Protein AF-A0A2U1T968-F1 (afdb_monomer_lite)

Sequence (260 aa):
MIRRYEDKLALPHRSMLTVAIPLGGFMATLAAGAWVPIVILGVVTAVAFGMVIKDLSDFPEPHTSEYRDGDIPFTQLLLPLAALGASFFGTAELVEVPALPTAFTFAGSWALQSAAMWWLLARSYRRYRVIGFRRRRRILEAEDTPEVTDEQLEVLNEYAEVIAALYAVGAIDGVILKGEHLHLLMGFEPGQLKEPIRALKKAGLVADGGIGARESLTITPAGVLAVELADQRLHRGIDGRGADGPLDGAADEGAVDKHD

Organism: NCBI:txid2080740

Secondary structure (DSSP, 8-state):
-HHHHHHHTS--HHHHHHHHHHHHHHHHHHHTT-HHHHHHHHHHHHHHHHHHHHHHHTS---EESSPPTTSS-HHHHTHHHHHHHHHHHH-TTSS--TT--HHHHHHHHHHHHHHHHHHHHHHHHHHHHHHHHHHHHHHHH-SSPPPPPHHHHHHHHHTHHHHHHHHHHT-BTTEEEEHHHHHHHHT--TTTTHHHHHHHHHTTSEEE-STT-TTEEEE-HHHHHHHHHHHHHHHHHHHGGGT-----------------

pLDDT: mean 74.03, std 14.8, range [38.41, 94.69]

Structure (mmCIF, N/CA/C/O backbone):
data_AF-A0A2U1T968-F1
#
_entry.id   AF-A0A2U1T968-F1
#
loop_
_atom_site.group_PDB
_atom_site.id
_atom_site.type_symbol
_atom_site.label_atom_id
_atom_site.label_alt_id
_atom_site.label_comp_id
_atom_site.label_asym_id
_atom_site.label_entity_id
_atom_site.label_seq_id
_atom_site.pdbx_PDB_ins_code
_atom_site.Cartn_x
_atom_site.Cartn_y
_atom_site.Cartn_z
_atom_site.occupancy
_atom_site.B_iso_or_equiv
_atom_site.auth_seq_id
_atom_site.auth_comp_id
_atom_site.auth_asym_id
_atom_site.auth_atom_id
_atom_site.pdbx_PDB_model_num
ATOM 1 N N . MET A 1 1 ? -7.781 -13.037 5.436 1.00 82.25 1 MET A N 1
ATOM 2 C CA . MET A 1 1 ? -8.356 -11.940 4.619 1.00 82.25 1 MET A CA 1
ATOM 3 C C . MET A 1 1 ? -7.330 -10.850 4.298 1.00 82.25 1 MET A C 1
ATOM 5 O O . MET A 1 1 ? -7.122 -10.582 3.124 1.00 82.25 1 MET A O 1
ATOM 9 N N . ILE A 1 2 ? -6.630 -10.292 5.296 1.00 84.38 2 ILE A N 1
ATOM 10 C CA . ILE A 1 2 ? -5.616 -9.226 5.129 1.00 84.38 2 ILE A CA 1
ATOM 11 C C . ILE A 1 2 ? -4.554 -9.562 4.062 1.00 84.38 2 ILE A C 1
ATOM 13 O O . ILE A 1 2 ? -4.351 -8.765 3.151 1.00 84.38 2 ILE A O 1
ATOM 17 N N . ARG A 1 3 ? -3.972 -10.776 4.088 1.00 85.12 3 ARG A N 1
ATOM 18 C CA . ARG A 1 3 ? -2.961 -11.219 3.100 1.00 85.12 3 ARG A CA 1
ATOM 19 C C . ARG A 1 3 ? -3.394 -11.046 1.638 1.00 85.12 3 ARG A C 1
ATOM 21 O O . ARG A 1 3 ? -2.597 -10.613 0.820 1.00 85.12 3 ARG A O 1
ATOM 28 N N . ARG A 1 4 ? -4.675 -11.284 1.318 1.00 86.56 4 ARG A N 1
ATOM 29 C CA . ARG A 1 4 ? -5.219 -11.105 -0.043 1.00 86.56 4 ARG A CA 1
ATOM 30 C C . ARG A 1 4 ? -5.044 -9.667 -0.537 1.00 86.56 4 ARG A C 1
ATOM 32 O O . ARG A 1 4 ? -4.739 -9.449 -1.705 1.00 86.56 4 ARG A O 1
ATOM 39 N N . TYR A 1 5 ? -5.265 -8.689 0.339 1.00 84.31 5 TYR A N 1
ATOM 40 C CA . TYR A 1 5 ? -5.080 -7.278 0.011 1.00 84.31 5 TYR A CA 1
ATOM 41 C C . TYR A 1 5 ? -3.602 -6.888 0.019 1.00 84.31 5 TYR A C 1
ATOM 43 O O . TYR A 1 5 ? -3.181 -6.107 -0.825 1.00 84.31 5 TYR A O 1
ATOM 51 N N . GLU A 1 6 ? -2.790 -7.466 0.904 1.00 82.50 6 GLU A N 1
ATOM 52 C CA . GLU A 1 6 ? -1.341 -7.246 0.887 1.00 82.50 6 GLU A CA 1
ATOM 53 C C . GLU A 1 6 ? -0.682 -7.727 -0.409 1.00 82.50 6 GLU A C 1
ATOM 55 O O . GLU A 1 6 ? 0.203 -7.035 -0.915 1.00 82.50 6 GLU A O 1
ATOM 60 N N . ASP A 1 7 ? -1.146 -8.851 -0.959 1.00 82.50 7 ASP A N 1
ATOM 61 C CA . ASP A 1 7 ? -0.693 -9.391 -2.242 1.00 82.50 7 ASP A CA 1
ATOM 62 C C . ASP A 1 7 ? -1.128 -8.499 -3.411 1.00 82.50 7 ASP A C 1
ATOM 64 O O . ASP A 1 7 ? -0.326 -8.224 -4.301 1.00 82.50 7 ASP A O 1
ATOM 68 N N . LYS A 1 8 ? -2.359 -7.961 -3.385 1.00 78.31 8 LYS A N 1
ATOM 69 C CA . LYS A 1 8 ? -2.814 -6.949 -4.362 1.00 78.31 8 LYS A CA 1
ATOM 70 C C . LYS A 1 8 ? -1.971 -5.669 -4.314 1.00 78.31 8 LYS A C 1
ATOM 72 O O . LYS A 1 8 ? -1.758 -5.034 -5.338 1.00 78.31 8 LYS A O 1
ATOM 77 N N . LEU A 1 9 ? -1.497 -5.291 -3.127 1.00 76.06 9 LEU A N 1
ATOM 78 C CA . LEU A 1 9 ? -0.667 -4.104 -2.898 1.00 76.06 9 LEU A CA 1
ATOM 79 C C . LEU A 1 9 ? 0.831 -4.366 -3.112 1.00 76.06 9 LEU A C 1
ATOM 81 O O . LEU A 1 9 ? 1.650 -3.446 -3.002 1.00 76.06 9 LEU A O 1
ATOM 85 N N . ALA A 1 10 ? 1.230 -5.610 -3.373 1.00 72.50 10 ALA A N 1
ATOM 86 C CA . ALA A 1 10 ? 2.598 -5.915 -3.733 1.00 72.50 10 ALA A CA 1
ATOM 87 C C . ALA A 1 10 ? 2.835 -5.416 -5.161 1.00 72.50 10 ALA A C 1
ATOM 89 O O . ALA A 1 10 ? 2.378 -6.019 -6.127 1.00 72.50 10 ALA A O 1
ATOM 90 N N . LEU A 1 11 ? 3.561 -4.301 -5.291 1.00 65.31 11 LEU A N 1
ATOM 91 C CA . LEU A 1 11 ? 3.990 -3.810 -6.600 1.00 65.31 11 LEU A CA 1
ATOM 92 C C . LEU A 1 11 ? 4.634 -4.956 -7.392 1.00 65.31 11 LEU A C 1
ATOM 94 O O . LEU A 1 11 ? 5.590 -5.565 -6.890 1.00 65.31 11 LEU A O 1
ATOM 98 N N . PRO A 1 12 ? 4.139 -5.264 -8.601 1.00 63.97 12 PRO A N 1
ATOM 99 C CA . PRO A 1 12 ? 4.658 -6.382 -9.358 1.00 63.97 12 PRO A CA 1
ATOM 100 C C . PRO A 1 12 ? 6.100 -6.063 -9.745 1.00 63.97 12 PRO A C 1
ATOM 102 O O . PRO A 1 12 ? 6.354 -5.223 -10.593 1.00 63.97 12 PRO A O 1
ATOM 105 N N . HIS A 1 13 ? 7.084 -6.763 -9.177 1.00 63.38 13 HIS A N 1
ATOM 106 C CA . HIS A 1 13 ? 8.493 -6.614 -9.580 1.00 63.38 13 HIS A CA 1
ATOM 107 C C . HIS A 1 13 ? 8.704 -6.811 -11.094 1.00 63.38 13 HIS A C 1
ATOM 109 O O . HIS A 1 13 ? 9.688 -6.345 -11.658 1.00 63.38 13 HIS A O 1
ATOM 115 N N . ARG A 1 14 ? 7.746 -7.466 -11.761 1.00 65.56 14 ARG A N 1
ATOM 116 C CA . ARG A 1 14 ? 7.693 -7.636 -13.212 1.00 65.56 14 ARG A CA 1
ATOM 117 C C . ARG A 1 14 ? 7.505 -6.313 -13.968 1.00 65.56 14 ARG A C 1
ATOM 119 O O . ARG A 1 14 ? 8.156 -6.154 -14.992 1.00 65.56 14 ARG A O 1
ATOM 126 N N . SER A 1 15 ? 6.727 -5.351 -13.456 1.00 66.50 15 SER A N 1
ATOM 127 C CA . SER A 1 15 ? 6.503 -4.061 -14.135 1.00 66.50 15 SER A CA 1
ATOM 128 C C . SER A 1 15 ? 7.765 -3.194 -14.209 1.00 66.50 15 SER A C 1
ATOM 130 O O . SER A 1 15 ? 7.940 -2.437 -15.162 1.00 66.50 15 SER A O 1
ATOM 132 N N . MET A 1 16 ? 8.708 -3.396 -13.280 1.00 65.75 16 MET A N 1
ATOM 133 C CA . MET A 1 16 ? 10.043 -2.785 -13.312 1.00 65.75 16 MET A CA 1
ATOM 134 C C . MET A 1 16 ? 10.807 -3.132 -14.595 1.00 65.75 16 MET A C 1
ATOM 136 O O . MET A 1 16 ? 11.401 -2.265 -15.234 1.00 65.75 16 MET A O 1
ATOM 140 N N . LEU A 1 17 ? 10.780 -4.410 -14.980 1.00 70.19 17 LEU A N 1
ATOM 141 C CA . LEU A 1 17 ? 11.471 -4.903 -16.170 1.00 70.19 17 LEU A CA 1
ATOM 142 C C . LEU A 1 17 ? 10.725 -4.523 -17.451 1.00 70.19 17 LEU A C 1
ATOM 144 O O . LEU A 1 17 ? 11.366 -4.275 -18.471 1.00 70.19 17 LEU A O 1
ATOM 148 N N . THR A 1 18 ? 9.394 -4.420 -17.383 1.00 76.75 18 THR A N 1
ATOM 149 C CA . THR A 1 18 ? 8.538 -4.052 -18.516 1.00 76.75 18 THR A CA 1
ATOM 150 C C . THR A 1 18 ? 8.900 -2.691 -19.101 1.00 76.75 18 THR A C 1
ATOM 152 O O . THR A 1 18 ? 8.849 -2.553 -20.314 1.00 76.75 18 THR A O 1
ATOM 155 N N . VAL A 1 19 ? 9.317 -1.714 -18.286 1.00 73.62 19 VAL A N 1
ATOM 156 C CA . VAL A 1 19 ? 9.736 -0.380 -18.769 1.00 73.62 19 VAL A CA 1
ATOM 157 C C . VAL A 1 19 ? 11.249 -0.279 -18.957 1.00 73.62 19 VAL A C 1
ATOM 159 O O . VAL A 1 19 ? 11.705 0.296 -19.945 1.00 73.62 19 VAL A O 1
ATOM 162 N N . ALA A 1 20 ? 12.043 -0.857 -18.049 1.00 73.31 20 ALA A N 1
ATOM 163 C CA . ALA A 1 20 ? 13.497 -0.706 -18.085 1.00 73.31 20 ALA A CA 1
ATOM 164 C C . ALA A 1 20 ? 14.141 -1.351 -19.325 1.00 73.31 20 ALA A C 1
ATOM 166 O O . ALA A 1 20 ? 15.066 -0.775 -19.899 1.00 73.31 20 ALA A O 1
ATOM 167 N N . ILE A 1 21 ? 13.650 -2.519 -19.761 1.00 76.88 21 ILE A N 1
ATOM 168 C CA . ILE A 1 21 ? 14.222 -3.246 -20.906 1.00 76.88 21 ILE A CA 1
ATOM 169 C C . ILE A 1 21 ? 13.939 -2.519 -22.235 1.00 76.88 21 ILE A C 1
ATOM 171 O O . ILE A 1 21 ? 14.900 -2.258 -22.965 1.00 76.88 21 ILE A O 1
ATOM 175 N N . PRO A 1 22 ? 12.686 -2.134 -22.568 1.00 80.19 22 PRO A N 1
ATOM 176 C CA . PRO A 1 22 ? 12.414 -1.382 -23.791 1.00 80.19 22 PRO A CA 1
ATOM 177 C C . PRO A 1 22 ? 13.118 -0.031 -23.837 1.00 80.19 22 PRO A C 1
ATOM 179 O O . PRO A 1 22 ? 13.676 0.312 -24.875 1.00 80.19 22 PRO A O 1
ATOM 182 N N . LEU A 1 23 ? 13.159 0.698 -22.715 1.00 75.31 23 LEU A N 1
ATOM 183 C CA . LEU A 1 23 ? 13.805 2.007 -22.652 1.00 75.31 23 LEU A CA 1
ATOM 184 C C . LEU A 1 23 ? 15.324 1.898 -22.850 1.00 75.31 23 LEU A C 1
ATOM 186 O O . LEU A 1 23 ? 15.894 2.658 -23.630 1.00 75.31 23 LEU A O 1
ATOM 190 N N . GLY A 1 24 ? 15.976 0.909 -22.228 1.00 71.88 24 GLY A N 1
ATOM 191 C CA . GLY A 1 24 ? 17.391 0.617 -22.480 1.00 71.88 24 GLY A CA 1
ATOM 192 C C . GLY A 1 24 ? 17.659 0.278 -23.950 1.00 71.88 24 GLY A C 1
ATOM 193 O O . GLY A 1 24 ? 18.576 0.830 -24.557 1.00 71.88 24 GLY A O 1
ATOM 194 N N . GLY A 1 25 ? 16.817 -0.566 -24.557 1.00 73.62 25 GLY A N 1
ATOM 195 C CA . GLY A 1 25 ? 16.903 -0.893 -25.983 1.00 73.62 25 GLY A CA 1
ATOM 196 C C . GLY A 1 25 ? 16.708 0.327 -26.889 1.00 73.62 25 GLY A C 1
ATOM 197 O O . GLY A 1 25 ? 17.489 0.538 -27.816 1.00 73.62 25 GLY A O 1
ATOM 198 N N . PHE A 1 26 ? 15.700 1.155 -26.611 1.00 75.88 26 PHE A N 1
ATOM 199 C CA . PHE A 1 26 ? 15.413 2.378 -27.358 1.00 75.88 26 PHE A CA 1
ATOM 200 C C . PHE A 1 26 ? 16.624 3.317 -27.366 1.00 75.88 26 PHE A C 1
ATOM 202 O O . PHE A 1 26 ? 17.078 3.726 -28.437 1.00 75.88 26 PHE A O 1
ATOM 209 N N . MET A 1 27 ? 17.221 3.564 -26.197 1.00 73.38 27 MET A N 1
ATOM 210 C CA . MET A 1 27 ? 18.403 4.423 -26.071 1.00 73.38 27 MET A CA 1
ATOM 211 C C . MET A 1 27 ? 19.634 3.834 -26.773 1.00 73.38 27 MET A C 1
ATOM 213 O O . MET A 1 27 ? 20.394 4.576 -27.395 1.00 73.38 27 MET A O 1
ATOM 217 N N . ALA A 1 28 ? 19.795 2.506 -26.769 1.00 71.50 28 ALA A N 1
ATOM 218 C CA . ALA A 1 28 ? 20.846 1.825 -27.528 1.00 71.50 28 ALA A CA 1
ATOM 219 C C . ALA A 1 28 ? 20.707 2.058 -29.041 1.00 71.50 28 ALA A C 1
ATOM 221 O O . ALA A 1 28 ? 21.685 2.350 -29.730 1.00 71.50 28 ALA A O 1
ATOM 222 N N . THR A 1 29 ? 19.481 1.949 -29.562 1.00 77.25 29 THR A N 1
ATOM 223 C CA . THR A 1 29 ? 19.207 2.139 -30.994 1.00 77.25 29 THR A CA 1
ATOM 224 C C . THR A 1 29 ? 19.305 3.592 -31.433 1.00 77.25 29 THR A C 1
ATOM 226 O O . THR A 1 29 ? 19.772 3.849 -32.543 1.00 77.25 29 THR A O 1
ATOM 229 N N . LEU A 1 30 ? 18.950 4.530 -30.548 1.00 73.44 30 LEU A N 1
ATOM 230 C CA . LEU A 1 30 ? 19.202 5.960 -30.721 1.00 73.44 30 LEU A CA 1
ATOM 231 C C . LEU A 1 30 ? 20.700 6.240 -30.846 1.00 73.44 30 LEU A C 1
ATOM 233 O O . LEU A 1 30 ? 21.116 6.879 -31.809 1.00 73.44 30 LEU A O 1
ATOM 237 N N . ALA A 1 31 ? 21.512 5.705 -29.931 1.00 71.56 31 ALA A N 1
ATOM 238 C CA . ALA A 1 31 ? 22.966 5.864 -29.965 1.00 71.56 31 ALA A CA 1
ATOM 239 C C . ALA A 1 31 ? 23.606 5.236 -31.219 1.00 71.56 31 ALA A C 1
ATOM 241 O O . ALA A 1 31 ? 24.605 5.740 -31.722 1.00 71.56 31 ALA A O 1
ATOM 242 N N . ALA A 1 32 ? 23.020 4.157 -31.747 1.00 76.62 32 ALA A N 1
ATOM 243 C CA . ALA A 1 32 ? 23.473 3.495 -32.970 1.00 76.62 32 ALA A CA 1
ATOM 244 C C . ALA A 1 32 ? 22.979 4.161 -34.274 1.00 76.62 32 ALA A C 1
ATOM 246 O O . ALA A 1 32 ? 23.376 3.733 -35.356 1.00 76.62 32 ALA A O 1
ATOM 247 N N . GLY A 1 33 ? 22.096 5.168 -34.204 1.00 77.25 33 GLY A N 1
ATOM 248 C CA . GLY A 1 33 ? 21.540 5.849 -35.381 1.00 77.25 33 GLY A CA 1
ATOM 249 C C . GLY A 1 33 ? 20.612 4.981 -36.244 1.00 77.25 33 GLY A C 1
ATOM 250 O O . GLY A 1 33 ? 20.399 5.273 -37.422 1.00 77.25 33 GLY A O 1
ATOM 251 N N . ALA A 1 34 ? 20.060 3.900 -35.689 1.00 80.62 34 ALA A N 1
ATOM 252 C CA . ALA A 1 34 ? 19.261 2.931 -36.433 1.00 80.62 34 ALA A CA 1
ATOM 253 C C . ALA A 1 34 ? 17.771 3.322 -36.448 1.00 80.62 34 ALA A C 1
ATOM 255 O O . ALA A 1 34 ? 16.992 2.886 -35.602 1.00 80.62 34 ALA A O 1
ATOM 256 N N . TRP A 1 35 ? 17.359 4.125 -37.434 1.00 77.19 35 TRP A N 1
ATOM 257 C CA . TRP A 1 35 ? 16.016 4.727 -37.507 1.00 77.19 35 TRP A CA 1
ATOM 258 C C . TRP A 1 35 ? 14.840 3.747 -37.404 1.00 77.19 35 TRP A C 1
ATOM 260 O O . TRP A 1 35 ? 13.880 4.023 -36.688 1.00 77.19 35 TRP A O 1
ATOM 270 N N . VAL A 1 36 ? 14.901 2.591 -38.073 1.00 81.88 36 VAL A N 1
ATOM 271 C CA . VAL A 1 36 ? 13.806 1.604 -38.029 1.00 81.88 36 VAL A CA 1
ATOM 272 C C . VAL A 1 36 ? 13.662 0.976 -36.626 1.00 81.88 36 VAL A C 1
ATOM 274 O O . VAL A 1 36 ? 12.563 1.031 -36.069 1.00 81.88 36 VAL A O 1
ATOM 277 N N . PRO A 1 37 ? 14.733 0.454 -35.992 1.00 80.62 37 PRO A N 1
ATOM 278 C CA . PRO A 1 37 ? 14.686 0.012 -34.596 1.00 80.62 37 PRO A CA 1
ATOM 279 C C . PRO A 1 37 ? 14.256 1.086 -33.588 1.00 80.62 37 PRO A C 1
ATOM 281 O O . PRO A 1 37 ? 13.536 0.756 -32.648 1.00 80.62 37 PRO A O 1
ATOM 284 N N . ILE A 1 38 ? 14.637 2.353 -33.796 1.00 76.88 38 ILE A N 1
ATOM 285 C CA . ILE A 1 38 ? 14.229 3.477 -32.933 1.00 76.88 38 ILE A CA 1
ATOM 286 C C . ILE A 1 38 ? 12.705 3.600 -32.898 1.00 76.88 38 ILE A C 1
ATOM 288 O O . ILE A 1 38 ? 12.122 3.678 -31.819 1.00 76.88 38 ILE A O 1
ATOM 292 N N . VAL A 1 39 ? 12.042 3.585 -34.060 1.00 83.25 39 VAL A N 1
ATOM 293 C CA . VAL A 1 39 ? 10.575 3.700 -34.126 1.00 83.25 39 VAL A CA 1
ATOM 294 C C . VAL A 1 39 ? 9.908 2.514 -33.428 1.00 83.25 39 VAL A C 1
ATOM 296 O O . VAL A 1 39 ? 9.001 2.707 -32.620 1.00 83.25 39 VAL A O 1
ATOM 299 N N . ILE A 1 40 ? 10.387 1.293 -33.684 1.00 83.50 40 ILE A N 1
ATOM 300 C CA . ILE A 1 40 ? 9.825 0.072 -33.089 1.00 83.50 40 ILE A CA 1
ATOM 301 C C . ILE A 1 40 ? 9.969 0.097 -31.562 1.00 83.50 40 ILE A C 1
ATOM 303 O O . ILE A 1 40 ? 8.981 -0.063 -30.845 1.00 83.50 40 ILE A O 1
ATOM 307 N N . LEU A 1 41 ? 11.176 0.336 -31.045 1.00 81.31 41 LEU A N 1
ATOM 308 C CA . LEU A 1 41 ? 11.423 0.355 -29.601 1.00 81.31 41 LEU A CA 1
ATOM 309 C C . LEU A 1 41 ? 10.796 1.566 -28.914 1.00 81.31 41 LEU A C 1
ATOM 311 O O . LEU A 1 41 ? 10.406 1.457 -27.754 1.00 81.31 41 LEU A O 1
ATOM 315 N N . GLY A 1 42 ? 10.627 2.684 -29.621 1.00 77.94 42 GLY A N 1
ATOM 316 C CA . GLY A 1 42 ? 9.881 3.839 -29.132 1.00 77.94 42 GLY A CA 1
ATOM 317 C C . GLY A 1 42 ? 8.419 3.489 -28.860 1.00 77.94 42 GLY A C 1
ATOM 318 O O . GLY A 1 42 ? 7.916 3.758 -27.770 1.00 77.94 42 GLY A O 1
ATOM 319 N N . VAL A 1 43 ? 7.758 2.803 -29.799 1.00 85.75 43 VAL A N 1
ATOM 320 C CA . VAL A 1 43 ? 6.378 2.321 -29.613 1.00 85.75 43 VAL A CA 1
ATOM 321 C C . VAL A 1 43 ? 6.296 1.304 -28.473 1.00 85.75 43 VAL A C 1
ATOM 323 O O . VAL A 1 43 ? 5.438 1.441 -27.605 1.00 85.75 43 VAL A O 1
ATOM 326 N N . VAL A 1 44 ? 7.202 0.321 -28.418 1.00 85.12 44 VAL A N 1
ATOM 327 C CA . VAL A 1 44 ? 7.223 -0.679 -27.330 1.00 85.12 44 VAL A CA 1
ATOM 328 C C . VAL A 1 44 ? 7.417 -0.010 -25.966 1.00 85.12 44 VAL A C 1
ATOM 330 O O . VAL A 1 44 ? 6.721 -0.354 -25.012 1.00 85.12 44 VAL A O 1
ATOM 333 N N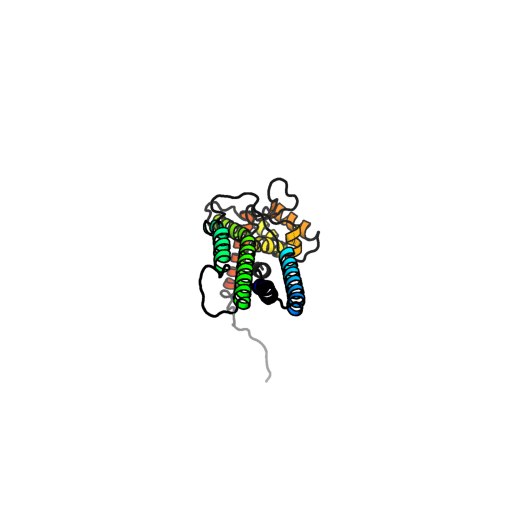 . THR A 1 45 ? 8.309 0.978 -25.873 1.00 80.19 45 THR A N 1
ATOM 334 C CA . THR A 1 45 ? 8.548 1.737 -24.637 1.00 80.19 45 THR A CA 1
ATOM 335 C C . THR A 1 45 ? 7.318 2.541 -24.233 1.00 80.19 45 THR A C 1
ATOM 337 O O . THR A 1 45 ? 6.936 2.510 -23.067 1.00 80.19 45 THR A O 1
ATOM 340 N N . ALA A 1 46 ? 6.652 3.208 -25.180 1.00 80.88 46 ALA A N 1
ATOM 341 C CA . AL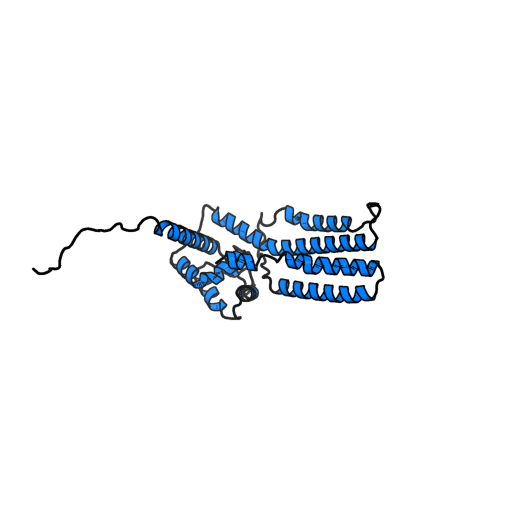A A 1 46 ? 5.428 3.959 -24.906 1.00 80.88 46 ALA A CA 1
ATOM 342 C C . ALA A 1 46 ? 4.289 3.052 -24.411 1.00 80.88 46 ALA A C 1
ATOM 344 O O . ALA A 1 46 ? 3.614 3.390 -23.439 1.00 80.88 46 ALA A O 1
ATOM 345 N N . VAL A 1 47 ? 4.108 1.877 -25.024 1.00 84.62 47 VAL A N 1
ATOM 346 C CA . VAL A 1 47 ? 3.116 0.881 -24.584 1.00 84.62 47 VAL A CA 1
ATOM 347 C C . VAL A 1 47 ? 3.448 0.365 -23.186 1.00 84.62 47 VAL A C 1
ATOM 349 O O . VAL A 1 47 ? 2.572 0.344 -22.324 1.00 84.62 47 VAL A O 1
ATOM 352 N N . ALA A 1 48 ? 4.709 0.007 -22.931 1.00 81.56 48 ALA A N 1
ATOM 353 C CA . ALA A 1 48 ? 5.159 -0.426 -21.613 1.00 81.56 48 ALA A CA 1
ATOM 354 C C . ALA A 1 48 ? 4.906 0.643 -20.540 1.00 81.56 48 ALA A C 1
ATOM 356 O O . ALA A 1 48 ? 4.408 0.329 -19.460 1.00 81.56 48 ALA A O 1
ATOM 357 N N . PHE A 1 49 ? 5.194 1.908 -20.853 1.00 77.12 49 PHE A N 1
ATOM 358 C CA . PHE A 1 49 ? 4.938 3.029 -19.955 1.00 77.12 49 PHE A CA 1
ATOM 359 C C . PHE A 1 49 ? 3.437 3.214 -19.701 1.00 77.12 49 PHE A C 1
ATOM 361 O O . PHE A 1 49 ? 3.029 3.402 -18.559 1.00 77.12 49 PHE A O 1
ATOM 368 N N . GLY A 1 50 ? 2.601 3.088 -20.736 1.00 77.00 50 GLY A N 1
ATOM 369 C CA . GLY A 1 50 ? 1.144 3.154 -20.615 1.00 77.00 50 GLY A CA 1
ATOM 370 C C . GLY A 1 50 ? 0.557 2.050 -19.730 1.00 77.00 50 GLY A C 1
ATOM 371 O O . GLY A 1 50 ? -0.294 2.335 -18.890 1.00 77.00 50 GLY A O 1
ATOM 372 N N . MET A 1 51 ? 1.043 0.810 -19.858 1.00 79.62 51 MET A N 1
ATOM 373 C CA . MET A 1 51 ? 0.641 -0.298 -18.978 1.00 79.62 51 MET A CA 1
ATOM 374 C C . MET A 1 51 ? 1.004 -0.010 -17.520 1.00 79.62 51 MET A C 1
ATOM 376 O O . MET A 1 51 ? 0.192 -0.206 -16.624 1.00 79.62 51 MET A O 1
ATOM 380 N N . VAL A 1 52 ? 2.201 0.524 -17.292 1.00 73.69 52 VAL A N 1
ATOM 381 C CA . VAL A 1 52 ? 2.685 0.859 -15.955 1.00 73.69 52 VAL A CA 1
ATOM 382 C C . VAL A 1 52 ? 1.942 2.038 -15.327 1.00 73.69 52 VAL A C 1
ATOM 384 O O . VAL A 1 52 ? 1.621 1.979 -14.143 1.00 73.69 52 VAL A O 1
ATOM 387 N N . ILE A 1 53 ? 1.638 3.090 -16.094 1.00 72.50 53 ILE A N 1
ATOM 388 C CA . ILE A 1 53 ? 0.806 4.205 -15.618 1.00 72.50 53 ILE A CA 1
ATOM 389 C C . ILE A 1 53 ? -0.571 3.690 -15.218 1.00 72.50 53 ILE A C 1
ATOM 391 O O . ILE A 1 53 ? -1.069 4.083 -14.171 1.00 72.50 53 ILE A O 1
ATOM 395 N N . LYS A 1 54 ? -1.168 2.810 -16.028 1.00 73.31 54 LYS A N 1
ATOM 396 C CA . LYS A 1 54 ? -2.460 2.204 -15.710 1.00 73.31 54 LYS A CA 1
ATOM 397 C C . LYS A 1 54 ? -2.397 1.410 -14.403 1.00 73.31 54 LYS A C 1
ATOM 399 O O . LYS A 1 54 ? -3.254 1.592 -13.546 1.00 73.31 54 LYS A O 1
ATOM 404 N N . ASP A 1 55 ? -1.375 0.574 -14.235 1.00 70.56 55 ASP A N 1
ATOM 405 C CA . ASP A 1 55 ? -1.193 -0.183 -12.996 1.00 70.56 55 ASP A CA 1
ATOM 406 C C . ASP A 1 55 ? -1.031 0.767 -11.797 1.00 70.56 55 ASP A C 1
ATOM 408 O O . ASP A 1 55 ? -1.658 0.553 -10.766 1.00 70.56 55 ASP A O 1
ATOM 412 N N . LEU A 1 56 ? -0.249 1.845 -11.935 1.00 67.81 56 LEU A N 1
ATOM 413 C CA . LEU A 1 56 ? -0.040 2.861 -10.894 1.00 67.81 56 LEU A CA 1
ATOM 414 C C . LEU A 1 56 ? -1.291 3.690 -10.585 1.00 67.81 56 LEU A C 1
ATOM 416 O O . LEU A 1 56 ? -1.503 4.033 -9.428 1.00 67.81 56 LEU A O 1
ATOM 420 N N . SER A 1 57 ? -2.119 4.015 -11.580 1.00 64.31 57 SER A N 1
ATOM 421 C CA . SER A 1 57 ? -3.353 4.779 -11.355 1.00 64.31 57 SER A CA 1
ATOM 422 C C . SER A 1 57 ? -4.381 3.999 -10.542 1.00 64.31 57 SER A C 1
ATOM 424 O O . SER A 1 57 ? -5.204 4.600 -9.859 1.00 64.31 57 SER A O 1
ATOM 426 N N . ASP A 1 58 ? -4.299 2.668 -10.586 1.00 66.69 58 ASP A N 1
ATOM 427 C CA . ASP A 1 58 ? -5.152 1.772 -9.810 1.00 66.69 58 ASP A CA 1
ATOM 428 C C . ASP A 1 58 ? -4.574 1.527 -8.392 1.00 66.69 58 ASP A C 1
ATOM 430 O O . ASP A 1 58 ? -5.234 0.915 -7.545 1.00 66.69 58 ASP A O 1
ATOM 434 N N . PHE A 1 59 ? -3.358 2.017 -8.092 1.00 68.00 59 PHE A N 1
ATOM 435 C CA . PHE A 1 59 ? -2.756 1.894 -6.765 1.00 68.00 59 PHE A CA 1
ATOM 436 C C . PHE A 1 59 ? -3.338 2.933 -5.797 1.00 68.00 59 PHE A C 1
ATOM 438 O O . PHE A 1 59 ? -3.262 4.136 -6.047 1.00 68.00 59 PHE A O 1
ATOM 445 N N . PRO A 1 60 ? -3.855 2.505 -4.632 1.00 69.06 60 PRO A N 1
ATOM 446 C CA . PRO A 1 60 ? -4.310 3.439 -3.619 1.00 69.06 60 PRO A CA 1
ATOM 447 C C . PRO A 1 60 ? -3.122 4.259 -3.107 1.00 69.06 60 PRO A C 1
ATOM 449 O O . PRO A 1 60 ? -2.146 3.696 -2.611 1.00 69.06 60 PRO A O 1
ATOM 452 N N . GLU A 1 61 ? -3.226 5.586 -3.186 1.00 69.50 61 GLU A N 1
ATOM 453 C CA . GLU A 1 61 ? -2.280 6.521 -2.569 1.00 69.50 61 GLU A CA 1
ATOM 454 C C . GLU A 1 61 ? -2.776 6.936 -1.177 1.00 69.50 61 GLU A C 1
ATOM 456 O O . GLU A 1 61 ? -3.626 7.826 -1.060 1.00 69.50 61 GLU A O 1
ATOM 461 N N . PRO A 1 62 ? -2.316 6.277 -0.098 1.00 66.44 62 PRO A N 1
ATOM 462 C CA . PRO A 1 62 ? -2.515 6.785 1.246 1.00 66.44 62 PRO A CA 1
ATOM 463 C C . PRO A 1 62 ? -1.635 8.015 1.486 1.00 66.44 62 PRO A C 1
ATOM 465 O O . PRO A 1 62 ? -0.499 8.092 1.020 1.00 66.44 62 PRO A O 1
ATOM 468 N N . HIS A 1 63 ? -2.137 8.955 2.279 1.00 71.94 63 HIS A N 1
ATOM 469 C CA . HIS A 1 63 ? -1.398 10.141 2.707 1.00 71.94 63 HIS A CA 1
ATOM 470 C C . HIS A 1 63 ? -1.499 10.303 4.223 1.00 71.94 63 HIS A C 1
ATOM 472 O O . HIS A 1 63 ? -2.454 9.859 4.847 1.00 71.94 63 HIS A O 1
ATOM 478 N N . THR A 1 64 ? -0.521 10.943 4.850 1.00 66.56 64 THR A N 1
ATOM 479 C CA . THR A 1 64 ? -0.545 11.236 6.293 1.00 66.56 64 THR A CA 1
ATOM 480 C C . THR A 1 64 ? -1.143 12.620 6.536 1.00 66.56 64 THR A C 1
ATOM 482 O O . THR A 1 64 ? -0.654 13.578 5.938 1.00 66.56 64 THR A O 1
ATOM 485 N N . SER A 1 65 ? -2.133 12.764 7.428 1.00 65.81 65 SER A N 1
ATOM 486 C CA . SER A 1 65 ? -2.616 14.101 7.847 1.00 65.81 65 SER A CA 1
ATOM 487 C C . SER A 1 65 ? -1.595 14.871 8.670 1.00 65.81 65 SER A C 1
ATOM 489 O O . SER A 1 65 ? -1.604 16.095 8.675 1.00 65.81 65 SER A O 1
ATOM 491 N N . GLU A 1 66 ? -0.740 14.150 9.387 1.00 70.25 66 GLU A N 1
ATOM 492 C CA . GLU A 1 66 ? 0.251 14.706 10.295 1.00 70.25 66 GLU A CA 1
ATOM 493 C C . GLU A 1 66 ? 1.486 13.803 10.282 1.00 70.25 66 GLU A C 1
ATOM 495 O O . GLU A 1 66 ? 1.362 12.572 10.334 1.00 70.25 66 GLU A O 1
ATOM 500 N N . TYR A 1 67 ? 2.670 14.411 10.198 1.00 68.31 67 TYR A N 1
ATOM 501 C CA . TYR A 1 67 ? 3.935 13.723 10.430 1.00 68.31 67 TYR A CA 1
ATOM 502 C C . TYR A 1 67 ? 4.273 13.828 11.915 1.00 68.31 67 TYR A C 1
ATOM 504 O O . TYR A 1 67 ? 4.425 14.931 12.432 1.00 68.31 67 TYR A O 1
ATOM 512 N N . ARG A 1 68 ? 4.396 12.683 12.589 1.00 72.12 68 ARG A N 1
ATOM 513 C CA . ARG A 1 68 ? 4.852 12.591 13.978 1.00 72.12 68 ARG A CA 1
ATOM 514 C C . ARG A 1 68 ? 6.325 12.189 14.011 1.00 72.12 68 ARG A C 1
ATOM 516 O O . ARG A 1 68 ? 6.840 11.568 13.072 1.00 72.12 68 ARG A O 1
ATOM 523 N N . ASP A 1 69 ? 6.995 12.498 15.115 1.00 63.09 69 ASP A N 1
ATOM 524 C CA . ASP A 1 69 ? 8.385 12.091 15.313 1.00 63.09 69 ASP A CA 1
ATOM 525 C C . ASP A 1 69 ? 8.541 10.564 15.174 1.00 63.09 69 ASP A C 1
ATOM 527 O O . ASP A 1 69 ? 7.750 9.768 15.691 1.00 63.09 69 ASP A O 1
ATOM 531 N N . GLY A 1 70 ? 9.555 10.151 14.404 1.00 64.12 70 GLY A N 1
ATOM 532 C CA . GLY A 1 70 ? 9.863 8.743 14.116 1.00 64.12 70 GLY A CA 1
ATOM 533 C C . GLY A 1 70 ? 9.142 8.121 12.908 1.00 64.12 70 GLY A C 1
ATOM 534 O O . GLY A 1 70 ? 9.453 6.984 12.528 1.00 64.12 70 GLY A O 1
ATOM 535 N N . ASP A 1 71 ? 8.231 8.840 12.244 1.00 62.91 71 ASP A N 1
ATOM 536 C CA . ASP A 1 71 ? 7.519 8.311 11.070 1.00 62.91 71 ASP A CA 1
ATOM 537 C C . ASP A 1 71 ? 8.445 8.115 9.855 1.00 62.91 71 ASP A C 1
ATOM 539 O O . ASP A 1 71 ? 8.286 7.159 9.092 1.00 62.91 71 ASP A O 1
ATOM 543 N N . ILE A 1 72 ? 9.472 8.957 9.699 1.00 60.94 72 ILE A N 1
ATOM 544 C CA . ILE A 1 72 ? 10.412 8.899 8.572 1.00 60.94 72 ILE A CA 1
ATOM 545 C C . ILE A 1 72 ? 11.769 8.372 9.066 1.00 60.94 72 ILE A C 1
ATOM 547 O O . ILE A 1 72 ? 12.450 9.057 9.825 1.00 60.94 72 ILE A O 1
ATOM 551 N N . PRO A 1 73 ? 12.217 7.172 8.651 1.00 60.28 73 PRO A N 1
ATOM 552 C CA . PRO A 1 73 ? 13.573 6.727 8.944 1.00 60.28 73 PRO A CA 1
ATOM 553 C C . PRO A 1 73 ? 14.593 7.559 8.154 1.00 60.28 73 PRO A C 1
ATOM 555 O O . PRO A 1 73 ? 14.378 7.846 6.977 1.00 60.28 73 PRO A O 1
ATOM 558 N N . PHE A 1 74 ? 15.750 7.849 8.756 1.00 59.59 74 PHE A N 1
ATOM 559 C CA . PHE A 1 74 ? 16.866 8.557 8.106 1.00 59.59 74 PHE A CA 1
ATOM 560 C C . PHE A 1 74 ? 17.264 7.949 6.745 1.00 59.59 74 PHE A C 1
ATOM 562 O O . PHE A 1 74 ? 17.604 8.660 5.806 1.00 59.59 74 PHE A O 1
ATOM 569 N N . THR A 1 75 ? 17.122 6.631 6.579 1.00 56.12 75 THR A N 1
ATOM 570 C CA . THR A 1 75 ? 17.400 5.932 5.312 1.00 56.12 75 THR A CA 1
ATOM 571 C C . THR A 1 75 ? 16.471 6.322 4.157 1.00 56.12 75 THR A C 1
ATOM 573 O O . THR A 1 75 ? 16.839 6.142 3.001 1.00 56.12 75 THR A O 1
ATOM 576 N N . GLN A 1 76 ? 15.279 6.864 4.426 1.00 60.97 76 GLN A N 1
ATOM 577 C CA . GLN A 1 76 ? 14.423 7.460 3.391 1.00 60.97 76 GLN A CA 1
ATOM 578 C C . GLN A 1 76 ? 14.874 8.874 3.005 1.00 60.97 76 GLN A C 1
ATOM 580 O O . GLN A 1 76 ? 14.581 9.309 1.896 1.00 60.97 76 GLN A O 1
ATOM 585 N N . LEU A 1 77 ? 15.626 9.563 3.868 1.00 58.94 77 LEU A N 1
ATOM 586 C CA . LEU A 1 77 ? 16.242 10.855 3.556 1.00 58.94 77 LEU A CA 1
ATOM 587 C C . LEU A 1 77 ? 17.405 10.706 2.561 1.00 58.94 77 LEU A C 1
ATOM 589 O O . LEU A 1 77 ? 17.670 11.607 1.774 1.00 58.94 77 LEU A O 1
ATOM 593 N N . LEU A 1 78 ? 18.071 9.547 2.572 1.00 56.69 78 LEU A N 1
ATOM 594 C CA . LEU A 1 78 ? 19.186 9.216 1.675 1.00 56.69 78 LEU A CA 1
ATOM 595 C C . LEU A 1 78 ? 18.738 8.729 0.289 1.00 56.69 78 LEU A C 1
ATOM 597 O O . LEU A 1 78 ? 19.566 8.546 -0.601 1.00 56.69 78 LEU A O 1
ATOM 601 N N . LEU A 1 79 ? 17.437 8.508 0.089 1.00 59.66 79 LEU A N 1
ATOM 602 C CA . LEU A 1 79 ? 16.897 7.959 -1.154 1.00 59.66 79 LEU A CA 1
ATOM 603 C C . LEU A 1 79 ? 17.183 8.827 -2.395 1.00 59.66 79 LEU A C 1
ATOM 605 O O . LEU A 1 79 ? 17.622 8.274 -3.404 1.00 59.66 79 LEU A O 1
ATOM 609 N N . PRO A 1 80 ? 17.024 10.164 -2.333 1.00 56.66 80 PRO A N 1
ATOM 610 C CA . PRO A 1 80 ? 17.424 11.052 -3.423 1.00 56.66 80 PRO A CA 1
ATOM 611 C C . PRO A 1 80 ? 18.931 10.982 -3.711 1.00 56.66 80 PRO A C 1
ATOM 613 O O . PRO A 1 80 ? 19.333 11.021 -4.870 1.00 56.66 80 PRO A O 1
ATOM 616 N N . LEU A 1 81 ? 19.766 10.806 -2.677 1.00 58.97 81 LEU A N 1
ATOM 617 C CA . LEU A 1 81 ? 21.220 10.666 -2.825 1.00 58.97 81 LEU A CA 1
ATOM 618 C C . LEU A 1 81 ? 21.607 9.375 -3.559 1.00 58.97 81 LEU A C 1
ATOM 620 O O . LEU A 1 81 ? 22.485 9.397 -4.416 1.00 58.97 81 LEU A O 1
ATOM 624 N N . ALA A 1 82 ? 20.940 8.258 -3.256 1.00 57.44 82 ALA A N 1
ATOM 625 C CA . ALA A 1 82 ? 21.172 6.989 -3.945 1.00 57.44 82 ALA A CA 1
ATOM 626 C C . ALA A 1 82 ? 20.794 7.066 -5.436 1.00 57.44 82 ALA A C 1
ATOM 628 O O . ALA A 1 82 ? 21.503 6.524 -6.282 1.00 57.44 82 ALA A O 1
ATOM 629 N N . ALA A 1 83 ? 19.715 7.782 -5.764 1.00 55.44 83 ALA A N 1
ATOM 630 C CA . ALA A 1 83 ? 19.300 8.013 -7.147 1.00 55.44 83 ALA A CA 1
ATOM 631 C C . ALA A 1 83 ? 20.303 8.880 -7.914 1.00 55.44 83 ALA A C 1
ATOM 633 O O . ALA A 1 83 ? 20.675 8.547 -9.035 1.00 55.44 83 ALA A O 1
ATOM 634 N N . LEU A 1 84 ? 20.783 9.956 -7.283 1.00 55.72 84 LEU A N 1
ATOM 635 C CA . LEU A 1 84 ? 21.840 10.799 -7.839 1.00 55.72 84 LEU A CA 1
ATOM 636 C C . LEU A 1 84 ? 23.124 9.992 -8.065 1.00 55.72 84 LEU A C 1
ATOM 638 O O . LEU A 1 84 ? 23.713 10.085 -9.136 1.00 55.72 84 LEU A O 1
ATOM 642 N N . GLY A 1 85 ? 23.511 9.139 -7.111 1.00 57.53 85 GLY A N 1
ATOM 643 C CA . GLY A 1 85 ? 24.651 8.231 -7.254 1.00 57.53 85 GLY A CA 1
ATOM 644 C C . GLY A 1 85 ? 24.511 7.268 -8.439 1.00 57.53 85 GLY A C 1
ATOM 645 O O . GLY A 1 85 ? 25.466 7.086 -9.188 1.00 57.53 85 GLY A O 1
ATOM 646 N N . ALA A 1 86 ? 23.320 6.707 -8.671 1.00 55.22 86 ALA A N 1
ATOM 647 C CA . ALA A 1 86 ? 23.052 5.848 -9.829 1.00 55.22 86 ALA A CA 1
ATOM 648 C C . ALA A 1 86 ? 23.157 6.603 -11.169 1.00 55.22 86 ALA A C 1
ATOM 650 O O . ALA A 1 86 ? 23.625 6.038 -12.158 1.00 55.22 86 ALA A O 1
ATOM 651 N N . SER A 1 87 ? 22.792 7.888 -11.202 1.00 52.44 87 SER A N 1
ATOM 652 C CA . SER A 1 87 ? 22.973 8.740 -12.382 1.00 52.44 87 SER A CA 1
ATOM 653 C C . SER A 1 87 ? 24.452 8.956 -12.731 1.00 52.44 87 SER A C 1
ATOM 655 O O . SER A 1 87 ? 24.783 8.982 -13.915 1.00 52.44 87 SER A O 1
ATOM 657 N N . PHE A 1 88 ? 25.348 9.016 -11.735 1.00 53.41 88 PHE A N 1
ATOM 658 C CA . PHE A 1 88 ? 26.803 9.129 -11.946 1.00 53.41 88 PHE A CA 1
ATOM 659 C C . PHE A 1 88 ? 27.453 7.844 -12.483 1.00 53.41 88 PHE A C 1
ATOM 661 O O . PHE A 1 88 ? 28.440 7.916 -13.208 1.00 53.41 88 PHE A O 1
ATOM 668 N N . PHE A 1 89 ? 26.892 6.665 -12.200 1.00 50.78 89 PHE A N 1
ATOM 669 C CA . PHE A 1 89 ? 27.349 5.419 -12.834 1.00 50.78 89 PHE A CA 1
ATOM 670 C C . PHE A 1 89 ? 26.941 5.320 -14.312 1.00 50.78 89 PHE A C 1
ATOM 672 O O . PHE A 1 89 ? 27.566 4.583 -15.071 1.00 50.78 89 PHE A O 1
ATOM 679 N N . GLY A 1 90 ? 25.912 6.067 -14.730 1.00 47.53 90 GLY A N 1
ATOM 680 C CA . GLY A 1 90 ? 25.447 6.096 -16.115 1.00 47.53 90 GLY A CA 1
ATOM 681 C C . GLY A 1 90 ? 26.317 6.933 -17.059 1.00 47.53 90 GLY A C 1
ATOM 682 O O . GLY A 1 90 ? 26.296 6.706 -18.271 1.00 47.53 90 GLY A O 1
ATOM 683 N N . THR A 1 91 ? 27.096 7.873 -16.521 1.00 51.31 91 THR A N 1
ATOM 684 C CA . THR A 1 91 ? 28.070 8.670 -17.273 1.00 51.31 91 THR A CA 1
ATOM 685 C C . THR A 1 91 ? 29.363 7.877 -17.414 1.00 51.31 91 THR A C 1
ATOM 687 O O . THR A 1 91 ? 30.334 8.084 -16.688 1.00 51.31 91 THR A O 1
ATOM 690 N N . ALA A 1 92 ? 29.372 6.952 -18.366 1.00 48.94 92 ALA A N 1
ATOM 691 C CA . ALA A 1 92 ? 30.523 6.131 -18.733 1.00 48.94 92 ALA A CA 1
ATOM 692 C C . ALA A 1 92 ? 31.735 6.910 -19.294 1.00 48.94 92 ALA A C 1
ATOM 694 O O . ALA A 1 92 ? 32.641 6.312 -19.860 1.00 48.94 92 ALA A O 1
ATOM 695 N N . GLU A 1 93 ? 31.770 8.233 -19.136 1.00 48.31 93 GLU A N 1
ATOM 696 C CA . GLU A 1 93 ? 32.932 9.064 -19.455 1.00 48.31 93 GLU A CA 1
ATOM 697 C C . GLU A 1 93 ? 33.946 9.135 -18.299 1.00 48.31 93 GLU A C 1
ATOM 699 O O . GLU A 1 93 ? 35.079 9.551 -18.512 1.00 48.31 93 GLU A O 1
ATOM 704 N N . LEU A 1 94 ? 33.579 8.718 -17.078 1.00 46.75 94 LEU A N 1
ATOM 705 C CA . LEU A 1 94 ? 34.451 8.827 -15.894 1.00 46.75 94 LEU A CA 1
ATOM 706 C C . LEU A 1 94 ? 35.273 7.566 -15.586 1.00 46.75 94 LEU A C 1
ATOM 708 O O . LEU A 1 94 ? 36.177 7.613 -14.753 1.00 46.75 94 LEU A O 1
ATOM 712 N N . VAL A 1 95 ? 34.978 6.444 -16.241 1.00 48.81 95 VAL A N 1
ATOM 713 C CA . VAL A 1 95 ? 35.746 5.201 -16.117 1.00 48.81 95 VAL A CA 1
ATOM 714 C C . VAL A 1 95 ? 36.043 4.732 -17.532 1.00 48.81 95 VAL A C 1
ATOM 716 O O . VAL A 1 95 ? 35.129 4.326 -18.244 1.00 48.81 95 VAL A O 1
ATOM 719 N N . GLU A 1 96 ? 37.308 4.794 -17.946 1.00 48.56 96 GLU A N 1
ATOM 720 C CA . GLU A 1 96 ? 37.789 4.168 -19.181 1.00 48.56 96 GLU A CA 1
ATOM 721 C C . GLU A 1 96 ? 37.639 2.644 -19.051 1.00 48.56 96 GLU A C 1
ATOM 723 O O . GLU A 1 96 ? 38.576 1.928 -18.708 1.00 48.56 96 GLU A O 1
ATOM 728 N N . VAL A 1 97 ? 36.423 2.133 -19.252 1.00 51.91 97 VAL A N 1
ATOM 729 C CA . VAL A 1 97 ? 36.158 0.696 -19.320 1.00 51.91 97 VAL A CA 1
ATOM 730 C C . VAL A 1 97 ? 36.521 0.249 -20.734 1.00 51.91 97 VAL A C 1
ATOM 732 O O . VAL A 1 97 ? 35.835 0.632 -21.688 1.00 51.91 97 VAL A O 1
ATOM 735 N N . PRO A 1 98 ? 37.583 -0.552 -20.921 1.00 51.84 98 PRO A N 1
ATOM 736 C CA . PRO A 1 98 ? 37.949 -1.014 -22.245 1.00 51.84 98 PRO A CA 1
ATOM 737 C C . PRO A 1 98 ? 36.892 -2.007 -22.753 1.00 51.84 98 PRO A C 1
ATOM 739 O O . PRO A 1 98 ? 36.501 -2.928 -22.038 1.00 51.84 98 PRO A O 1
ATOM 742 N N . ALA A 1 99 ? 36.507 -1.852 -24.023 1.00 56.53 99 ALA A N 1
ATOM 743 C CA . ALA A 1 99 ? 35.899 -2.876 -24.885 1.00 56.53 99 ALA A CA 1
ATOM 744 C C . ALA A 1 99 ? 34.383 -3.178 -24.806 1.00 56.53 99 ALA A C 1
ATOM 746 O O . ALA A 1 99 ? 33.968 -4.227 -25.299 1.00 56.53 99 ALA A O 1
ATOM 747 N N . LEU A 1 100 ? 33.524 -2.273 -24.320 1.00 57.06 100 LEU A N 1
ATOM 748 C CA . LEU A 1 100 ? 32.078 -2.369 -24.604 1.00 57.06 100 LEU A CA 1
ATOM 749 C C . LEU A 1 100 ? 31.675 -1.404 -25.733 1.00 57.06 100 LEU A C 1
ATOM 751 O O . LEU A 1 100 ? 32.031 -0.226 -25.671 1.00 57.06 100 LEU A O 1
ATOM 755 N N . PRO A 1 101 ? 30.940 -1.861 -26.770 1.00 70.00 101 PRO A N 1
ATOM 756 C CA . PRO A 1 101 ? 30.424 -0.966 -27.800 1.00 70.00 101 PRO A CA 1
ATOM 757 C C . PRO A 1 101 ? 29.581 0.143 -27.168 1.00 70.00 101 PRO A C 1
ATOM 759 O O . PRO A 1 101 ? 28.760 -0.132 -26.295 1.00 70.00 101 PRO A O 1
ATOM 762 N N . THR A 1 102 ? 29.725 1.380 -27.645 1.00 67.69 102 THR A N 1
ATOM 763 C CA . THR A 1 102 ? 29.047 2.570 -27.101 1.00 67.69 102 THR A CA 1
ATOM 764 C C . THR A 1 102 ? 27.543 2.349 -26.904 1.00 67.69 102 THR A C 1
ATOM 766 O O . THR A 1 102 ? 26.994 2.697 -25.863 1.00 67.69 102 THR A O 1
ATOM 769 N N . ALA A 1 103 ? 26.883 1.666 -27.845 1.00 65.00 103 ALA A N 1
ATOM 770 C CA . ALA A 1 103 ? 25.467 1.317 -27.747 1.00 65.00 103 ALA A CA 1
ATOM 771 C C . ALA A 1 103 ? 25.119 0.442 -26.521 1.00 65.00 103 ALA A C 1
ATOM 773 O O . ALA A 1 103 ? 24.076 0.657 -25.910 1.00 65.00 103 ALA A O 1
ATOM 774 N N . PHE A 1 104 ? 25.982 -0.502 -26.124 1.00 66.75 104 PHE A N 1
ATOM 775 C CA . PHE A 1 104 ? 25.780 -1.334 -24.927 1.00 66.75 104 PHE A CA 1
ATOM 776 C C . PHE A 1 104 ? 25.910 -0.523 -23.642 1.00 66.75 104 PHE A C 1
ATOM 778 O O . PHE A 1 104 ? 25.125 -0.710 -22.713 1.00 66.75 104 PHE A O 1
ATOM 785 N N . THR A 1 105 ? 26.865 0.401 -23.604 1.00 67.75 105 THR A N 1
ATOM 786 C CA . THR A 1 105 ? 27.065 1.294 -22.464 1.00 67.75 105 THR A CA 1
ATOM 787 C C . THR A 1 105 ? 25.851 2.201 -22.262 1.00 67.75 105 THR A C 1
ATOM 789 O O . THR A 1 105 ? 25.313 2.269 -21.160 1.00 67.75 105 THR A O 1
ATOM 792 N N . PHE A 1 106 ? 25.330 2.807 -23.337 1.00 66.38 106 PHE A N 1
ATOM 793 C CA . PHE A 1 106 ? 24.089 3.589 -23.277 1.00 66.38 106 PHE A CA 1
ATOM 794 C C . PHE A 1 106 ? 22.881 2.735 -22.864 1.00 66.38 106 PHE A C 1
ATOM 796 O O . PHE A 1 106 ? 22.102 3.163 -22.012 1.00 66.38 106 PHE A O 1
ATOM 803 N N . ALA A 1 107 ? 22.744 1.522 -23.409 1.00 66.75 107 ALA A N 1
ATOM 804 C CA . ALA A 1 107 ? 21.660 0.608 -23.051 1.00 66.75 107 ALA A CA 1
ATOM 805 C C . ALA A 1 107 ? 21.658 0.274 -21.552 1.00 66.75 107 ALA A C 1
ATOM 807 O O . ALA A 1 107 ? 20.627 0.380 -20.885 1.00 66.75 107 ALA A O 1
ATOM 808 N N . GLY A 1 108 ? 22.824 -0.110 -21.025 1.00 66.31 108 GLY A N 1
ATOM 809 C CA . GLY A 1 108 ? 23.003 -0.498 -19.629 1.00 66.31 108 GLY A CA 1
ATOM 810 C C . GLY A 1 108 ? 22.746 0.659 -18.668 1.00 66.31 108 GLY A C 1
ATOM 811 O O . GLY A 1 108 ? 21.985 0.497 -17.715 1.00 66.31 108 GLY A O 1
ATOM 812 N N . SER A 1 109 ? 23.307 1.840 -18.949 1.00 67.69 109 SER A N 1
ATOM 813 C CA . SER A 1 109 ? 23.125 3.039 -18.122 1.00 67.69 109 SER A CA 1
ATOM 814 C C . SER A 1 109 ? 21.657 3.448 -18.006 1.00 67.69 109 SER A C 1
ATOM 816 O O . SER A 1 109 ? 21.160 3.666 -16.901 1.00 67.69 109 SER A O 1
ATOM 818 N N . TRP A 1 110 ? 20.932 3.502 -19.126 1.00 69.06 110 TRP A N 1
ATOM 819 C CA . TRP A 1 110 ? 19.521 3.889 -19.126 1.00 69.06 110 TRP A CA 1
ATOM 820 C C . TRP A 1 110 ? 18.617 2.821 -18.514 1.00 69.06 110 TRP A C 1
ATOM 822 O O . TRP A 1 110 ? 17.687 3.166 -17.783 1.00 69.06 110 TRP A O 1
ATOM 832 N N . ALA A 1 111 ? 18.909 1.535 -18.722 1.00 66.81 111 ALA A N 1
ATOM 833 C CA . ALA A 1 111 ? 18.202 0.457 -18.035 1.00 66.81 111 ALA A CA 1
ATOM 834 C C . ALA A 1 111 ? 18.392 0.543 -16.509 1.00 66.81 111 ALA A C 1
ATOM 836 O O . ALA A 1 111 ? 17.417 0.427 -15.764 1.00 66.81 111 ALA A O 1
ATOM 837 N N . LEU A 1 112 ? 19.616 0.817 -16.039 1.00 68.50 112 LEU A N 1
ATOM 838 C CA . LEU A 1 112 ? 19.925 0.975 -14.616 1.00 68.50 112 LEU A CA 1
ATOM 839 C C . LEU A 1 112 ? 19.231 2.203 -14.010 1.00 68.50 112 LEU A C 1
ATOM 841 O O . LEU A 1 112 ? 18.631 2.098 -12.943 1.00 68.50 112 LEU A O 1
ATOM 845 N N . GLN A 1 113 ? 19.262 3.352 -14.690 1.00 69.75 113 GLN A N 1
ATOM 846 C CA . GLN A 1 113 ? 18.575 4.567 -14.236 1.00 69.75 113 GLN A CA 1
ATOM 847 C C . GLN A 1 113 ? 17.058 4.368 -14.169 1.00 69.75 113 GLN A C 1
ATOM 849 O O . GLN A 1 113 ? 16.423 4.763 -13.192 1.00 69.75 113 GLN A O 1
ATOM 854 N N . SER A 1 114 ? 16.480 3.695 -15.164 1.00 68.12 114 SER A N 1
ATOM 855 C CA . SER A 1 114 ? 15.049 3.377 -15.199 1.00 68.12 114 SER A CA 1
ATOM 856 C C . SER A 1 114 ? 14.658 2.430 -14.068 1.00 68.12 114 SER A C 1
ATOM 858 O O . SER A 1 114 ? 13.663 2.653 -13.378 1.00 68.12 114 SER A O 1
ATOM 860 N N . ALA A 1 115 ? 15.481 1.409 -13.820 1.00 69.06 115 ALA A N 1
ATOM 861 C CA . ALA A 1 115 ? 15.334 0.503 -12.691 1.00 69.06 115 ALA A CA 1
ATOM 862 C C . ALA A 1 115 ? 15.428 1.250 -11.346 1.00 69.06 115 ALA A C 1
ATOM 864 O O . ALA A 1 115 ? 14.589 1.049 -10.468 1.00 69.06 115 ALA A O 1
ATOM 865 N N . ALA A 1 116 ? 16.402 2.147 -11.187 1.00 69.12 116 ALA A N 1
ATOM 866 C CA . ALA A 1 116 ? 16.559 2.954 -9.981 1.00 69.12 116 ALA A CA 1
ATOM 867 C C . ALA A 1 116 ? 15.351 3.876 -9.755 1.00 69.12 116 ALA A C 1
ATOM 869 O O . ALA A 1 116 ? 14.806 3.904 -8.653 1.00 69.12 116 ALA A O 1
ATOM 870 N N . MET A 1 117 ? 14.879 4.566 -10.796 1.00 69.50 117 MET A N 1
ATOM 871 C CA . MET A 1 117 ? 13.690 5.421 -10.733 1.00 69.50 117 MET A CA 1
ATOM 872 C C . MET A 1 117 ? 12.443 4.618 -10.350 1.00 69.50 117 MET A C 1
ATOM 874 O O . MET A 1 117 ? 11.680 5.025 -9.474 1.00 69.50 117 MET A O 1
ATOM 878 N N . TRP A 1 118 ? 12.263 3.437 -10.944 1.00 71.62 118 TRP A N 1
ATOM 879 C CA . TRP A 1 118 ? 11.165 2.543 -10.591 1.00 71.62 118 TRP A CA 1
ATOM 880 C C . TRP A 1 118 ? 11.243 2.076 -9.139 1.00 71.62 118 TRP A C 1
ATOM 882 O O . TRP A 1 118 ? 10.243 2.065 -8.425 1.00 71.62 118 TRP A O 1
ATOM 892 N N . TRP A 1 119 ? 12.437 1.719 -8.672 1.00 70.38 119 TRP A N 1
ATOM 893 C CA . TRP A 1 119 ? 12.657 1.331 -7.285 1.00 70.38 119 TRP A CA 1
ATOM 894 C C . TRP A 1 119 ? 12.340 2.474 -6.309 1.00 70.38 119 TRP A C 1
ATOM 896 O O . TRP A 1 119 ? 11.729 2.230 -5.265 1.00 70.38 119 TRP A O 1
ATOM 906 N N . LEU A 1 120 ? 12.687 3.719 -6.655 1.00 70.50 120 LEU A N 1
ATOM 907 C CA . LEU A 1 120 ? 12.319 4.904 -5.876 1.00 70.50 120 LEU A CA 1
ATOM 908 C C . LEU A 1 120 ? 10.806 5.088 -5.790 1.00 70.50 120 LEU A C 1
ATOM 910 O O . LEU A 1 120 ? 10.287 5.224 -4.683 1.00 70.50 120 LEU A O 1
ATOM 914 N N . LEU A 1 121 ? 10.116 5.055 -6.934 1.00 68.00 121 LEU A N 1
ATOM 915 C CA . LEU A 1 121 ? 8.655 5.133 -7.014 1.00 68.00 121 LEU A CA 1
ATOM 916 C C . LEU A 1 121 ? 8.026 4.022 -6.172 1.00 68.00 121 LEU A C 1
ATOM 918 O O . LEU A 1 121 ? 7.237 4.270 -5.264 1.00 68.00 121 LEU A O 1
ATOM 922 N N . ALA A 1 122 ? 8.462 2.780 -6.368 1.00 69.50 122 ALA A N 1
ATOM 923 C CA . ALA A 1 122 ? 7.954 1.648 -5.611 1.00 69.50 122 ALA A CA 1
ATOM 924 C C . ALA A 1 122 ? 8.123 1.823 -4.094 1.00 69.50 122 ALA A C 1
ATOM 926 O O . ALA A 1 122 ? 7.272 1.420 -3.294 1.00 69.50 122 ALA A O 1
ATOM 927 N N . ARG A 1 123 ? 9.224 2.449 -3.677 1.00 69.94 123 ARG A N 1
ATOM 928 C CA . ARG A 1 123 ? 9.506 2.732 -2.274 1.00 69.94 123 ARG A CA 1
ATOM 929 C C . ARG A 1 123 ? 8.722 3.929 -1.738 1.00 69.94 123 ARG A C 1
ATOM 931 O O . ARG A 1 123 ? 8.351 3.885 -0.564 1.00 69.94 123 ARG A O 1
ATOM 938 N N . SER A 1 124 ? 8.431 4.950 -2.547 1.00 66.44 124 SER A N 1
ATOM 939 C CA . SER A 1 124 ? 7.569 6.067 -2.142 1.00 66.44 124 SER A CA 1
ATOM 940 C C . SER A 1 124 ? 6.137 5.600 -1.895 1.00 66.44 124 SER A C 1
ATOM 942 O O . SER A 1 124 ? 5.578 5.953 -0.861 1.00 66.44 124 SER A O 1
ATOM 944 N N . TYR A 1 125 ? 5.596 4.702 -2.726 1.00 66.06 125 TYR A N 1
ATOM 945 C CA . TYR A 1 125 ? 4.289 4.073 -2.476 1.00 66.06 125 TYR A CA 1
ATOM 946 C C . TYR A 1 125 ? 4.283 3.238 -1.187 1.00 66.06 125 TYR A C 1
ATOM 948 O O . TYR A 1 125 ? 3.363 3.321 -0.374 1.00 66.06 125 TYR A O 1
ATOM 956 N N . ARG A 1 126 ? 5.354 2.477 -0.923 1.00 72.69 126 ARG A N 1
ATOM 957 C CA . ARG A 1 126 ? 5.477 1.694 0.321 1.00 72.69 126 ARG A CA 1
ATOM 958 C C . ARG A 1 126 ? 5.666 2.552 1.574 1.00 72.69 126 ARG A C 1
ATOM 960 O O . ARG A 1 126 ? 5.454 2.047 2.675 1.00 72.69 126 ARG A O 1
ATOM 967 N N . ARG A 1 127 ? 6.071 3.819 1.445 1.00 73.88 127 ARG A N 1
ATOM 968 C CA . ARG A 1 127 ? 6.418 4.688 2.581 1.00 73.88 127 ARG A CA 1
ATOM 969 C C . ARG A 1 127 ? 5.268 4.832 3.568 1.00 73.88 127 ARG A C 1
ATOM 971 O O . ARG A 1 127 ? 5.465 4.611 4.758 1.00 73.88 127 ARG A O 1
ATOM 978 N N . TYR A 1 128 ? 4.081 5.155 3.075 1.00 75.94 128 TYR A N 1
ATOM 979 C CA . TYR A 1 128 ? 2.904 5.386 3.908 1.00 75.94 128 TYR A CA 1
ATOM 980 C C . TYR A 1 128 ? 2.401 4.106 4.575 1.00 75.94 128 TYR A C 1
ATOM 982 O O . TYR A 1 128 ? 2.096 4.118 5.765 1.00 75.94 128 TYR A O 1
ATOM 990 N N . ARG A 1 129 ? 2.446 2.975 3.861 1.00 81.25 129 ARG A N 1
ATOM 991 C CA . ARG A 1 129 ? 2.162 1.654 4.438 1.00 81.25 129 ARG A CA 1
ATOM 992 C C . ARG A 1 129 ? 3.128 1.313 5.579 1.00 81.25 129 ARG A C 1
ATOM 994 O O . ARG A 1 129 ? 2.709 0.837 6.630 1.00 81.25 129 ARG A O 1
ATOM 1001 N N . VAL A 1 130 ? 4.422 1.612 5.416 1.00 82.25 130 VAL A N 1
ATOM 1002 C CA . VAL A 1 130 ? 5.429 1.434 6.479 1.00 82.25 130 VAL A CA 1
ATOM 1003 C C . VAL A 1 130 ? 5.148 2.339 7.682 1.00 82.25 130 VAL A C 1
ATOM 1005 O O . VAL A 1 130 ? 5.285 1.880 8.815 1.00 82.25 130 VAL A O 1
ATOM 1008 N N . ILE A 1 131 ? 4.739 3.594 7.464 1.00 83.88 131 ILE A N 1
ATOM 1009 C CA . ILE A 1 131 ? 4.337 4.509 8.548 1.00 83.88 131 ILE A CA 1
ATOM 1010 C C . ILE A 1 131 ? 3.146 3.923 9.314 1.00 83.88 131 ILE A C 1
ATOM 1012 O O . ILE A 1 131 ? 3.216 3.799 10.537 1.00 83.88 131 ILE A O 1
ATOM 1016 N N . GLY A 1 132 ? 2.107 3.476 8.604 1.00 84.88 132 GLY A N 1
ATOM 1017 C CA . GLY A 1 132 ? 0.934 2.830 9.193 1.00 84.88 132 GLY A CA 1
ATOM 1018 C C . GLY A 1 132 ? 1.291 1.620 10.052 1.00 84.88 132 GLY A C 1
ATOM 1019 O O . GLY A 1 132 ? 0.872 1.529 11.203 1.00 84.88 132 GLY A O 1
ATOM 1020 N N . PHE A 1 133 ? 2.152 0.726 9.557 1.00 87.25 133 PHE A N 1
ATOM 1021 C CA . PHE A 1 133 ? 2.591 -0.439 10.332 1.00 87.25 133 PHE A CA 1
ATOM 1022 C C . PHE A 1 133 ? 3.461 -0.092 11.543 1.00 87.25 133 PHE A C 1
ATOM 1024 O O . PHE A 1 133 ? 3.408 -0.786 12.557 1.00 87.25 133 PHE A O 1
ATOM 1031 N N . ARG A 1 134 ? 4.238 0.992 11.488 1.00 86.31 134 ARG A N 1
ATOM 1032 C CA . ARG A 1 134 ? 4.956 1.490 12.671 1.00 86.31 134 ARG A CA 1
ATOM 1033 C C . ARG A 1 134 ? 4.007 2.073 13.709 1.00 86.31 134 ARG A C 1
ATOM 1035 O O . ARG A 1 134 ? 4.246 1.904 14.900 1.00 86.31 134 ARG A O 1
ATOM 1042 N N . ARG A 1 135 ? 2.952 2.769 13.276 1.00 86.81 135 ARG A N 1
ATOM 1043 C CA . ARG A 1 135 ? 1.898 3.274 14.169 1.00 86.81 135 ARG A CA 1
ATOM 1044 C C . ARG A 1 135 ? 1.132 2.118 14.807 1.00 86.81 135 ARG A C 1
ATOM 1046 O O . ARG A 1 135 ? 1.040 2.091 16.025 1.00 86.81 135 ARG A O 1
ATOM 1053 N N . ARG A 1 136 ? 0.744 1.098 14.028 1.00 90.19 136 ARG A N 1
ATOM 1054 C CA . ARG A 1 136 ? 0.211 -0.178 14.547 1.00 90.19 136 ARG A CA 1
ATOM 1055 C C . ARG A 1 136 ? 1.096 -0.740 15.652 1.00 90.19 136 ARG A C 1
ATOM 1057 O O . ARG A 1 136 ? 0.607 -1.013 16.735 1.00 90.19 136 ARG A O 1
ATOM 1064 N N . ARG A 1 137 ? 2.393 -0.909 15.380 1.00 88.81 137 ARG A N 1
ATOM 1065 C CA . ARG A 1 137 ? 3.324 -1.492 16.350 1.00 88.81 137 ARG A CA 1
ATOM 1066 C C . ARG A 1 137 ? 3.361 -0.694 17.656 1.00 88.81 137 ARG A C 1
ATOM 1068 O O . ARG A 1 137 ? 3.246 -1.292 18.712 1.00 88.81 137 ARG A O 1
ATOM 1075 N N . ARG A 1 138 ? 3.425 0.639 17.573 1.00 87.75 138 ARG A N 1
ATOM 1076 C CA . ARG A 1 138 ? 3.359 1.518 18.751 1.00 87.75 138 ARG A CA 1
ATOM 1077 C C . ARG A 1 138 ? 2.045 1.387 19.522 1.00 87.75 138 ARG A C 1
ATOM 1079 O O . ARG A 1 138 ? 2.085 1.388 20.740 1.00 87.75 138 ARG A O 1
ATOM 1086 N N . ILE A 1 139 ? 0.912 1.263 18.829 1.00 88.19 139 ILE A N 1
ATOM 1087 C CA . ILE A 1 139 ? -0.404 1.066 19.458 1.00 88.19 139 ILE A CA 1
ATOM 1088 C C . ILE A 1 139 ? -0.454 -0.273 20.202 1.00 88.19 139 ILE A C 1
ATOM 1090 O O . ILE A 1 139 ? -0.953 -0.326 21.316 1.00 88.19 139 ILE A O 1
ATOM 1094 N N . LEU A 1 140 ? 0.082 -1.341 19.604 1.00 87.62 140 LEU A N 1
ATOM 1095 C CA . LEU A 1 140 ? 0.114 -2.672 20.222 1.00 87.62 140 LEU A CA 1
ATOM 1096 C C . LEU A 1 140 ? 1.107 -2.772 21.390 1.00 87.62 140 LEU A C 1
ATOM 1098 O O . LEU A 1 140 ? 0.919 -3.594 22.278 1.00 87.62 140 LEU A O 1
ATOM 1102 N N . GLU A 1 141 ? 2.172 -1.971 21.372 1.00 87.56 141 GLU A N 1
ATOM 1103 C CA . GLU A 1 141 ? 3.181 -1.905 22.437 1.00 87.56 141 GLU A CA 1
ATOM 1104 C C . GLU A 1 141 ? 2.810 -0.901 23.549 1.00 87.56 141 GLU A C 1
ATOM 1106 O O . GLU A 1 141 ? 3.522 -0.816 24.547 1.00 87.56 141 GLU A O 1
ATOM 1111 N N . ALA A 1 142 ? 1.728 -0.127 23.396 1.00 86.69 142 ALA A N 1
ATOM 1112 C CA . ALA A 1 142 ? 1.311 0.870 24.377 1.00 86.69 142 ALA A CA 1
ATOM 1113 C C . ALA A 1 142 ? 0.625 0.224 25.594 1.00 86.69 142 ALA A C 1
ATOM 1115 O O . ALA A 1 142 ? -0.317 -0.555 25.447 1.00 86.69 142 ALA A O 1
ATOM 1116 N N . GLU A 1 143 ? 1.068 0.603 26.798 1.00 68.25 143 GLU A N 1
ATOM 1117 C CA . GLU A 1 143 ? 0.508 0.113 28.069 1.00 68.25 143 GLU A CA 1
ATOM 1118 C C . GLU A 1 143 ? -0.938 0.581 28.310 1.00 68.25 143 GLU A C 1
ATOM 1120 O O . GLU A 1 143 ? -1.720 -0.145 28.916 1.00 68.25 143 GLU A O 1
ATOM 1125 N N . ASP A 1 144 ? -1.309 1.762 27.805 1.00 74.88 144 ASP A N 1
ATOM 1126 C CA . ASP A 1 144 ? -2.665 2.318 27.898 1.00 74.88 144 ASP A CA 1
ATOM 1127 C C . ASP A 1 144 ? -3.451 2.005 26.619 1.00 74.88 144 ASP A C 1
ATOM 1129 O O . ASP A 1 144 ? -3.582 2.823 25.701 1.00 74.88 144 ASP A O 1
ATOM 1133 N N . THR A 1 145 ? -3.870 0.746 26.499 1.00 73.50 145 THR A N 1
ATOM 1134 C CA . THR A 1 145 ? -4.584 0.248 25.325 1.00 73.50 145 THR A CA 1
ATOM 1135 C C . THR A 1 145 ? -6.098 0.382 25.535 1.00 73.50 145 THR A C 1
ATOM 1137 O O . THR A 1 145 ? -6.621 -0.168 26.504 1.00 73.50 145 THR A O 1
ATOM 1140 N N . PRO A 1 146 ? -6.837 1.084 24.651 1.00 76.19 146 PRO A N 1
ATOM 1141 C CA . PRO A 1 146 ? -8.282 1.224 24.799 1.00 76.19 146 PRO A CA 1
ATOM 1142 C C . PRO A 1 146 ? -8.979 -0.141 24.780 1.00 76.19 146 PRO A C 1
ATOM 1144 O O . PRO A 1 146 ? -8.691 -0.982 23.924 1.00 76.19 146 PRO A O 1
ATOM 1147 N N . GLU A 1 147 ? -9.911 -0.345 25.712 1.00 82.69 147 GLU A N 1
ATOM 1148 C CA . GLU A 1 147 ? -10.703 -1.573 25.789 1.00 82.69 147 GLU A CA 1
ATOM 1149 C C . GLU A 1 147 ? -11.589 -1.726 24.545 1.00 82.69 147 GLU A C 1
ATOM 1151 O O . GLU A 1 147 ? -12.288 -0.797 24.134 1.00 82.69 147 GLU A O 1
ATOM 1156 N N . VAL A 1 148 ? -11.549 -2.916 23.941 1.00 88.31 148 VAL A N 1
ATOM 1157 C CA . VAL A 1 148 ? -12.372 -3.273 22.780 1.00 88.31 148 VAL A CA 1
ATOM 1158 C C . VAL A 1 148 ? -13.627 -3.989 23.267 1.00 88.31 148 VAL A C 1
ATOM 1160 O O . VAL A 1 148 ? -13.530 -5.001 23.961 1.00 88.31 148 VAL A O 1
ATOM 1163 N N . THR A 1 149 ? -14.802 -3.494 22.883 1.00 90.69 149 THR A N 1
ATOM 1164 C CA . THR A 1 149 ? -16.088 -4.090 23.273 1.00 90.69 149 THR A CA 1
ATOM 1165 C C . THR A 1 149 ? -16.494 -5.240 22.346 1.00 90.69 149 THR A C 1
ATOM 1167 O O . THR A 1 149 ? -16.066 -5.318 21.193 1.00 90.69 149 THR A O 1
ATOM 1170 N N . ASP A 1 150 ? -17.363 -6.143 22.809 1.00 89.25 150 ASP A N 1
ATOM 1171 C CA . ASP A 1 150 ? -17.868 -7.221 21.945 1.00 89.25 150 ASP A CA 1
ATOM 1172 C C . ASP A 1 150 ? -18.748 -6.686 20.798 1.00 89.25 150 ASP A C 1
ATOM 1174 O O . ASP A 1 150 ? -18.671 -7.205 19.686 1.00 89.25 150 ASP A O 1
ATOM 1178 N N . GLU A 1 151 ? -19.486 -5.587 21.010 1.00 90.69 151 GLU A N 1
ATOM 1179 C CA . GLU A 1 151 ? -20.229 -4.891 19.943 1.00 90.69 151 GLU A CA 1
ATOM 1180 C C . GLU A 1 151 ? -19.293 -4.401 18.825 1.00 90.69 151 GLU A C 1
ATOM 1182 O O . GLU A 1 151 ? -19.598 -4.514 17.637 1.00 90.69 151 GLU A O 1
ATOM 1187 N N . GLN A 1 152 ? -18.114 -3.887 19.191 1.00 91.50 152 GLN A N 1
ATOM 1188 C CA . GLN A 1 152 ? -17.089 -3.490 18.228 1.00 91.50 152 GLN A CA 1
ATOM 1189 C C . GLN A 1 152 ? -16.580 -4.683 17.416 1.00 91.50 152 GLN A C 1
ATOM 1191 O O . GLN A 1 152 ? -16.364 -4.558 16.211 1.00 91.50 152 GLN A O 1
ATOM 1196 N N . LEU A 1 153 ? -16.407 -5.844 18.046 1.00 92.00 153 LEU A N 1
ATOM 1197 C CA . LEU A 1 153 ? -15.963 -7.060 17.363 1.00 92.00 153 LEU A CA 1
ATOM 1198 C C . LEU A 1 153 ? -17.038 -7.630 16.436 1.00 92.00 153 LEU A C 1
ATOM 1200 O O . LEU A 1 153 ? -16.702 -8.146 15.371 1.00 92.00 153 LEU A O 1
ATOM 1204 N N . GLU A 1 154 ? -18.313 -7.517 16.799 1.00 93.44 154 GLU A N 1
ATOM 1205 C CA . GLU A 1 154 ? -19.430 -7.920 15.944 1.00 93.44 154 GLU A CA 1
ATOM 1206 C C . GLU A 1 154 ? -19.474 -7.081 14.662 1.00 93.44 154 GLU A C 1
ATOM 1208 O O . GLU A 1 154 ? -19.417 -7.636 13.562 1.00 93.44 154 GLU A O 1
ATOM 1213 N N . VAL A 1 155 ? -19.435 -5.749 14.791 1.00 94.50 155 VAL A N 1
ATOM 1214 C CA . VAL A 1 155 ? -19.394 -4.832 13.638 1.00 94.50 155 VAL A CA 1
ATOM 1215 C C . VAL A 1 155 ? -18.131 -5.054 12.799 1.00 94.50 155 VAL A C 1
ATOM 1217 O O . VAL A 1 155 ? -18.176 -5.009 11.568 1.00 94.50 155 VAL A O 1
ATOM 1220 N N . LEU A 1 156 ? -16.988 -5.317 13.440 1.00 94.06 156 LEU A N 1
ATOM 1221 C CA . LEU A 1 156 ? -15.750 -5.649 12.738 1.00 94.06 156 LEU A CA 1
ATOM 1222 C C . LEU A 1 156 ? -15.886 -6.930 11.915 1.00 94.06 156 LEU A C 1
ATOM 1224 O O . LEU A 1 156 ? -15.403 -6.964 10.787 1.00 94.06 156 LEU A O 1
ATOM 1228 N N . ASN A 1 157 ? -16.521 -7.970 12.457 1.00 93.25 157 ASN A N 1
ATOM 1229 C CA . ASN A 1 157 ? -16.719 -9.237 11.758 1.00 93.25 157 ASN A CA 1
ATOM 1230 C C . ASN A 1 157 ? -17.689 -9.090 10.580 1.00 93.25 157 ASN A C 1
ATOM 1232 O O . ASN A 1 157 ? -17.433 -9.654 9.516 1.00 93.25 157 ASN A O 1
ATOM 1236 N N . GLU A 1 158 ? -18.753 -8.302 10.742 1.00 94.69 158 GLU A N 1
ATOM 1237 C CA . GLU A 1 158 ? -19.713 -8.000 9.675 1.00 94.69 158 GLU A CA 1
ATOM 1238 C C . GLU A 1 158 ? -19.039 -7.279 8.495 1.00 94.69 158 GLU A C 1
ATOM 1240 O O . GLU A 1 158 ? -19.237 -7.646 7.337 1.00 94.69 158 GLU A O 1
ATOM 1245 N N . TYR A 1 159 ? -18.163 -6.307 8.779 1.00 94.50 159 TYR A N 1
ATOM 1246 C CA . TYR A 1 159 ? -17.469 -5.500 7.766 1.00 94.50 159 TYR A CA 1
ATOM 1247 C C . TYR A 1 159 ? -15.968 -5.809 7.657 1.00 94.50 159 TYR A C 1
ATOM 1249 O O . TYR A 1 159 ? -15.159 -4.934 7.318 1.00 94.50 159 TYR A O 1
ATOM 1257 N N . ALA A 1 160 ? -15.589 -7.069 7.894 1.00 91.75 160 ALA A N 1
ATOM 1258 C CA . ALA A 1 160 ? -14.194 -7.502 7.974 1.00 91.75 160 ALA A CA 1
ATOM 1259 C C . ALA A 1 160 ? -13.395 -7.195 6.699 1.00 91.75 160 ALA A C 1
ATOM 1261 O O . ALA A 1 160 ? -12.209 -6.875 6.774 1.00 91.75 160 ALA A O 1
ATOM 1262 N N . GLU A 1 161 ? -14.033 -7.234 5.524 1.00 92.25 161 GLU A N 1
ATOM 1263 C CA . GLU A 1 161 ? -13.368 -6.938 4.250 1.00 92.25 161 GLU A CA 1
ATOM 1264 C C . GLU A 1 161 ? -12.896 -5.489 4.145 1.00 92.25 161 GLU A C 1
ATOM 1266 O O . GLU A 1 161 ? -11.784 -5.242 3.672 1.00 92.25 161 GLU A O 1
ATOM 1271 N N . VAL A 1 162 ? -13.714 -4.543 4.608 1.00 92.44 162 VAL A N 1
ATOM 1272 C CA . VAL A 1 162 ? -13.416 -3.106 4.548 1.00 92.44 162 VAL A CA 1
ATOM 1273 C C . VAL A 1 162 ? -12.270 -2.774 5.496 1.00 92.44 162 VAL A C 1
ATOM 1275 O O . VAL A 1 162 ? -11.303 -2.115 5.105 1.00 92.44 162 VAL A O 1
ATOM 1278 N N . ILE A 1 163 ? -12.337 -3.289 6.727 1.00 93.38 163 ILE A N 1
ATOM 1279 C CA . ILE A 1 163 ? -11.259 -3.137 7.705 1.00 93.38 163 ILE A CA 1
ATOM 1280 C C . ILE A 1 163 ? -9.978 -3.816 7.214 1.00 93.38 163 ILE A C 1
ATOM 1282 O O . ILE A 1 163 ? -8.914 -3.208 7.284 1.00 93.38 163 ILE A O 1
ATOM 1286 N N . ALA A 1 164 ? -10.052 -5.028 6.656 1.00 91.31 164 ALA A N 1
ATOM 1287 C CA . ALA A 1 164 ? -8.879 -5.738 6.155 1.00 91.31 164 ALA A CA 1
ATOM 1288 C C . ALA A 1 164 ? -8.196 -4.988 5.002 1.00 91.31 164 ALA A C 1
ATOM 1290 O O . ALA A 1 164 ? -6.966 -4.965 4.942 1.00 91.31 164 ALA A O 1
ATOM 1291 N N . ALA A 1 165 ? -8.970 -4.359 4.113 1.00 91.44 165 ALA A N 1
ATOM 1292 C CA . ALA A 1 165 ? -8.442 -3.534 3.033 1.00 91.44 165 ALA A CA 1
ATOM 1293 C C . ALA A 1 165 ? -7.720 -2.288 3.577 1.00 91.44 165 ALA A C 1
ATOM 1295 O O . ALA A 1 165 ? -6.557 -2.058 3.241 1.00 91.44 165 ALA A O 1
ATOM 1296 N N . LEU A 1 166 ? -8.360 -1.528 4.474 1.00 91.62 166 LEU A N 1
ATOM 1297 C CA . LEU A 1 166 ? -7.751 -0.359 5.126 1.00 91.62 166 LEU A CA 1
ATOM 1298 C C . LEU A 1 166 ? -6.484 -0.734 5.913 1.00 91.62 166 LEU A C 1
ATOM 1300 O O . LEU A 1 166 ? -5.466 -0.039 5.844 1.00 91.62 166 LEU A O 1
ATOM 1304 N N . TYR A 1 167 ? -6.525 -1.867 6.611 1.00 91.50 167 TYR A N 1
ATOM 1305 C CA . TYR A 1 167 ? -5.422 -2.383 7.410 1.00 91.50 167 TYR A CA 1
ATOM 1306 C C . TYR A 1 167 ? -4.234 -2.799 6.542 1.00 91.50 167 TYR A C 1
ATOM 1308 O O . TYR A 1 167 ? -3.095 -2.446 6.844 1.00 91.50 167 TYR A O 1
ATOM 1316 N N . ALA A 1 168 ? -4.487 -3.486 5.423 1.00 89.62 168 ALA A N 1
ATOM 1317 C CA . ALA A 1 168 ? -3.453 -3.904 4.477 1.00 89.62 168 ALA A CA 1
ATOM 1318 C C . ALA A 1 168 ? -2.759 -2.715 3.792 1.00 89.62 168 ALA A C 1
ATOM 1320 O O . ALA A 1 168 ? -1.543 -2.746 3.581 1.00 89.62 168 ALA A O 1
ATOM 1321 N N . VAL A 1 169 ? -3.510 -1.650 3.484 1.00 88.19 169 VAL A N 1
ATOM 1322 C CA . VAL A 1 169 ? -2.971 -0.383 2.953 1.00 88.19 169 VAL A CA 1
ATOM 1323 C C . VAL A 1 169 ? -2.128 0.357 4.000 1.00 88.19 169 VAL A C 1
ATOM 1325 O O . VAL A 1 169 ? -1.242 1.136 3.647 1.00 88.19 169 VAL A O 1
ATOM 1328 N N . GLY A 1 170 ? -2.348 0.082 5.287 1.00 88.25 170 GLY A N 1
ATOM 1329 C CA . GLY A 1 170 ? -1.703 0.782 6.393 1.00 88.25 170 GLY A CA 1
ATOM 1330 C C . GLY A 1 170 ? -2.361 2.126 6.702 1.00 88.25 170 GLY A C 1
ATOM 1331 O O . GLY A 1 170 ? -1.687 3.024 7.200 1.00 88.25 170 GLY A O 1
ATOM 1332 N N . ALA A 1 171 ? -3.658 2.280 6.418 1.00 90.62 171 ALA A N 1
ATOM 1333 C CA . ALA A 1 171 ? -4.444 3.461 6.770 1.00 90.62 171 ALA A CA 1
ATOM 1334 C C . ALA A 1 171 ? -4.755 3.474 8.278 1.00 90.62 171 ALA A C 1
ATOM 1336 O O . ALA A 1 171 ? -5.892 3.279 8.688 1.00 90.62 171 ALA A O 1
ATOM 1337 N N . ILE A 1 172 ? -3.721 3.626 9.108 1.00 90.56 172 ILE A N 1
ATOM 1338 C CA . ILE A 1 172 ? -3.766 3.467 10.565 1.00 90.56 172 ILE A CA 1
ATOM 1339 C C . ILE A 1 172 ? -3.382 4.781 11.249 1.00 90.56 172 ILE A C 1
ATOM 1341 O O . ILE A 1 172 ? -2.349 5.368 10.920 1.00 90.56 172 ILE A O 1
ATOM 1345 N N . ASP A 1 173 ? -4.202 5.203 12.214 1.00 85.94 173 ASP A N 1
ATOM 1346 C CA . ASP A 1 173 ? -3.982 6.318 13.142 1.00 85.94 173 ASP A CA 1
ATOM 1347 C C . ASP A 1 173 ? -3.402 7.564 12.461 1.00 85.94 173 ASP A C 1
ATOM 1349 O O . ASP A 1 173 ? -2.245 7.924 12.661 1.00 85.94 173 ASP A O 1
ATOM 1353 N N . GLY A 1 174 ? -4.180 8.193 11.579 1.00 82.00 174 GLY A N 1
ATOM 1354 C CA . GLY A 1 174 ? -3.785 9.412 10.861 1.00 82.00 174 GLY A CA 1
ATOM 1355 C C . GLY A 1 174 ? -3.027 9.168 9.551 1.00 82.00 174 GLY A C 1
ATOM 1356 O O . GLY A 1 174 ? -2.618 10.125 8.891 1.00 82.00 174 GLY A O 1
ATOM 1357 N N . VAL A 1 175 ? -2.836 7.906 9.150 1.00 85.38 175 VAL A N 1
ATOM 1358 C CA . VAL A 1 175 ? -2.621 7.559 7.738 1.00 85.38 175 VAL A CA 1
ATOM 1359 C C . VAL A 1 175 ? -3.992 7.387 7.096 1.00 85.38 175 VAL A C 1
ATOM 1361 O O . VAL A 1 175 ? -4.805 6.578 7.543 1.00 85.38 175 VAL A O 1
ATOM 1364 N N . ILE A 1 176 ? -4.248 8.186 6.073 1.00 87.19 176 ILE A N 1
ATOM 1365 C CA . ILE A 1 176 ? -5.557 8.423 5.487 1.00 87.19 176 ILE A CA 1
ATOM 1366 C C . ILE A 1 176 ? -5.615 7.799 4.101 1.00 87.19 176 ILE A C 1
ATOM 1368 O O . ILE A 1 176 ? -4.712 7.995 3.288 1.00 87.19 176 ILE A O 1
ATOM 1372 N N . LEU A 1 177 ? -6.719 7.117 3.812 1.00 87.31 177 LEU A N 1
ATOM 1373 C CA . LEU A 1 177 ? -7.076 6.655 2.478 1.00 87.31 177 LEU A CA 1
ATOM 1374 C C . LEU A 1 177 ? -8.382 7.312 2.019 1.00 87.31 177 LEU A C 1
ATOM 1376 O O . LEU A 1 177 ? -9.354 7.351 2.769 1.00 87.31 177 LEU A O 1
ATOM 1380 N N . LYS A 1 178 ? -8.428 7.808 0.779 1.00 86.00 178 LYS A N 1
ATOM 1381 C CA . LYS A 1 178 ? -9.674 8.304 0.176 1.00 86.00 178 LYS A CA 1
ATOM 1382 C C . LYS A 1 178 ? -10.640 7.146 -0.091 1.00 86.00 178 LYS A C 1
ATOM 1384 O O . LYS A 1 178 ? -10.221 6.100 -0.588 1.00 86.00 178 LYS A O 1
ATOM 1389 N N . GLY A 1 179 ? -11.933 7.348 0.154 1.00 82.69 179 GLY A N 1
ATOM 1390 C CA . GLY A 1 179 ? -12.985 6.374 -0.160 1.00 82.69 179 GLY A CA 1
ATOM 1391 C C . GLY A 1 179 ? -13.013 5.978 -1.643 1.00 82.69 179 GLY A C 1
ATOM 1392 O O . GLY A 1 179 ? -13.291 4.824 -1.973 1.00 82.69 179 GLY A O 1
ATOM 1393 N N . GLU A 1 180 ? -12.625 6.896 -2.533 1.00 81.38 180 GLU A N 1
ATOM 1394 C CA . GLU A 1 180 ? -12.421 6.627 -3.962 1.00 81.38 180 GLU A CA 1
ATOM 1395 C C . GLU A 1 180 ? -11.382 5.519 -4.208 1.00 81.38 180 GLU A C 1
ATOM 1397 O O . GLU A 1 180 ? -11.599 4.598 -4.983 1.00 81.38 180 GLU A O 1
ATOM 1402 N N . HIS A 1 181 ? -10.264 5.530 -3.490 1.00 83.31 181 HIS A N 1
ATOM 1403 C CA . HIS A 1 181 ? -9.240 4.498 -3.657 1.00 83.31 181 HIS A CA 1
ATOM 1404 C C . HIS A 1 181 ? -9.643 3.169 -3.002 1.00 83.31 181 HIS A C 1
ATOM 1406 O O . HIS A 1 181 ? -9.219 2.098 -3.436 1.00 83.31 181 HIS A O 1
ATOM 1412 N N . LEU A 1 182 ? -10.484 3.221 -1.965 1.00 86.56 182 LEU A N 1
ATOM 1413 C CA . LEU A 1 182 ? -10.948 2.027 -1.266 1.00 86.56 182 LEU A CA 1
ATOM 1414 C C . LEU A 1 182 ? -11.891 1.179 -2.132 1.00 86.56 182 LEU A C 1
ATOM 1416 O O . LEU A 1 182 ? -11.730 -0.041 -2.168 1.00 86.56 182 LEU A O 1
ATOM 1420 N N . HIS A 1 183 ? -12.832 1.791 -2.864 1.00 86.19 183 HIS A N 1
ATOM 1421 C CA . HIS A 1 183 ? -13.732 1.019 -3.733 1.00 86.19 183 HIS A CA 1
ATOM 1422 C C . HIS A 1 183 ? -12.985 0.389 -4.914 1.00 86.19 183 HIS A C 1
ATOM 1424 O O . HIS A 1 183 ? -13.256 -0.767 -5.230 1.00 86.19 183 HIS A O 1
ATOM 1430 N N . LEU A 1 184 ? -11.988 1.078 -5.487 1.00 83.88 184 LEU A N 1
ATOM 1431 C CA . LEU A 1 184 ? -11.114 0.520 -6.527 1.00 83.88 184 LEU A CA 1
ATOM 1432 C C . LEU A 1 184 ? -10.327 -0.696 -6.018 1.00 83.88 184 LEU A C 1
ATOM 1434 O O . LEU A 1 184 ? -10.318 -1.746 -6.659 1.00 83.88 184 LEU A O 1
ATOM 1438 N N . LEU A 1 185 ? -9.730 -0.600 -4.825 1.00 85.69 185 LEU A N 1
ATOM 1439 C CA . LEU A 1 185 ? -8.967 -1.697 -4.220 1.00 85.69 185 LEU A CA 1
ATOM 1440 C C . LEU A 1 185 ? -9.833 -2.944 -3.956 1.00 85.69 185 LEU A C 1
ATOM 1442 O O . LEU A 1 185 ? -9.395 -4.092 -4.146 1.00 85.69 185 LEU A O 1
ATOM 1446 N N . MET A 1 186 ? -11.062 -2.719 -3.491 1.00 87.56 186 MET A N 1
ATOM 1447 C CA . MET A 1 186 ? -12.019 -3.776 -3.168 1.00 87.56 186 MET A CA 1
ATOM 1448 C C . MET A 1 186 ? -12.762 -4.304 -4.403 1.00 87.56 186 MET A C 1
ATOM 1450 O O . MET A 1 186 ? -13.179 -5.460 -4.400 1.00 87.56 186 MET A O 1
ATOM 1454 N N . GLY A 1 187 ? -12.849 -3.517 -5.478 1.00 85.19 187 GLY A N 1
ATOM 1455 C CA . GLY A 1 187 ? -13.673 -3.811 -6.652 1.00 85.19 187 GLY A CA 1
ATOM 1456 C C . GLY A 1 187 ? -15.167 -3.591 -6.401 1.00 85.19 187 GLY A C 1
ATOM 1457 O O . GLY A 1 187 ? -15.987 -4.296 -6.980 1.00 85.19 187 GLY A O 1
ATOM 1458 N N . PHE A 1 188 ? -15.517 -2.670 -5.499 1.00 85.88 188 PHE A N 1
ATOM 1459 C CA . PHE A 1 188 ? -16.904 -2.328 -5.166 1.00 85.88 188 PHE A CA 1
ATOM 1460 C C . PHE A 1 188 ? -17.390 -1.143 -5.998 1.00 85.88 188 PHE A C 1
ATOM 1462 O O . PHE A 1 188 ? -16.600 -0.300 -6.425 1.00 85.88 188 PHE A O 1
ATOM 1469 N N . GLU A 1 189 ? -18.703 -1.043 -6.193 1.00 84.00 189 GLU A N 1
ATOM 1470 C CA . GLU A 1 189 ? -19.295 0.105 -6.874 1.00 84.00 189 GLU A CA 1
ATOM 1471 C C . GLU A 1 189 ? -19.250 1.376 -6.000 1.00 84.00 189 GLU A C 1
ATOM 1473 O O . GLU A 1 189 ? -19.351 1.287 -4.764 1.00 84.00 189 GLU A O 1
ATOM 1478 N N . PRO A 1 190 ? -19.161 2.578 -6.614 1.00 71.25 190 PRO A N 1
ATOM 1479 C CA . PRO A 1 190 ? -19.215 3.861 -5.912 1.00 71.25 190 PRO A CA 1
ATOM 1480 C C . PRO A 1 190 ? -20.559 4.064 -5.184 1.00 71.25 190 PRO A C 1
ATOM 1482 O O . PRO A 1 190 ? -21.511 4.635 -5.706 1.00 71.25 190 PRO A O 1
ATOM 1485 N N . GLY A 1 191 ? -20.662 3.578 -3.947 1.00 79.94 191 GLY A N 1
ATOM 1486 C CA . GLY A 1 191 ? -21.876 3.680 -3.130 1.00 79.94 191 GLY A CA 1
ATOM 1487 C C . GLY A 1 191 ? -22.039 2.547 -2.124 1.00 79.94 191 GLY A C 1
ATOM 1488 O O . GLY A 1 191 ? -22.512 2.793 -1.015 1.00 79.94 191 GLY A O 1
ATOM 1489 N N . GLN A 1 192 ? -21.553 1.349 -2.458 1.00 85.56 192 GLN A N 1
ATOM 1490 C CA . GLN A 1 192 ? -21.655 0.161 -1.600 1.00 85.56 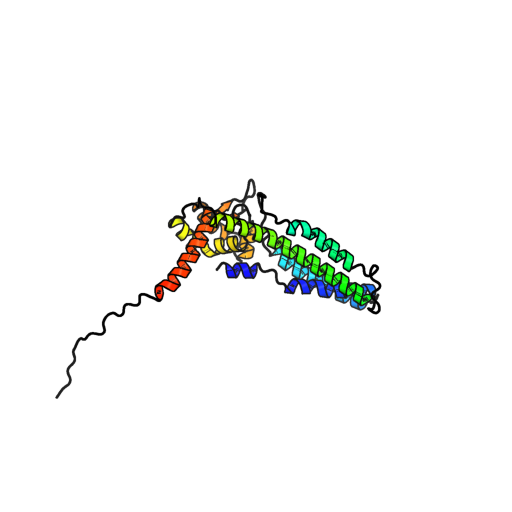192 GLN A CA 1
ATOM 1491 C C . GLN A 1 192 ? -20.850 0.291 -0.301 1.00 85.56 192 GLN A C 1
ATOM 1493 O O . GLN A 1 192 ? -21.173 -0.341 0.695 1.00 85.56 192 GLN A O 1
ATOM 1498 N N . LEU A 1 193 ? -19.832 1.156 -0.278 1.00 87.31 193 LEU A N 1
ATOM 1499 C CA . LEU A 1 193 ? -19.018 1.393 0.914 1.00 87.31 193 LEU A CA 1
ATOM 1500 C C . LEU A 1 193 ? -19.652 2.349 1.932 1.00 87.31 193 LEU A C 1
ATOM 1502 O O . LEU A 1 193 ? -19.176 2.414 3.063 1.00 87.31 193 LEU A O 1
ATOM 1506 N N . LYS A 1 194 ? -20.709 3.096 1.578 1.00 88.81 194 LYS A N 1
ATOM 1507 C CA . LYS A 1 194 ? -21.264 4.138 2.463 1.00 88.81 194 LYS A CA 1
ATOM 1508 C C . LYS A 1 194 ? -21.790 3.566 3.777 1.00 88.81 194 LYS A C 1
ATOM 1510 O O . LYS A 1 194 ? -21.517 4.128 4.835 1.00 88.81 194 LYS A O 1
ATOM 1515 N N . GLU A 1 195 ? -22.537 2.473 3.701 1.00 90.38 195 GLU A N 1
ATOM 1516 C CA . GLU A 1 195 ? -23.114 1.803 4.866 1.00 90.38 195 GLU A CA 1
ATOM 1517 C C . GLU A 1 195 ? -22.045 1.106 5.729 1.00 90.38 195 GLU A C 1
ATOM 1519 O O . GLU A 1 195 ? -21.954 1.469 6.906 1.00 90.38 195 GLU A O 1
ATOM 1524 N N . PRO A 1 196 ? -21.142 0.269 5.171 1.00 91.25 196 PRO A N 1
ATOM 1525 C CA . PRO A 1 196 ? -20.018 -0.301 5.917 1.00 91.25 196 PRO A CA 1
ATOM 1526 C C . PRO A 1 196 ? -19.162 0.745 6.634 1.00 91.25 196 PRO A C 1
ATOM 1528 O O . PRO A 1 196 ? -18.876 0.628 7.824 1.00 91.25 196 PRO A O 1
ATOM 1531 N N . ILE A 1 197 ? -18.784 1.822 5.936 1.00 91.31 197 ILE A N 1
ATOM 1532 C CA . ILE A 1 197 ? -17.989 2.907 6.522 1.00 91.31 197 ILE A CA 1
ATOM 1533 C C . ILE A 1 197 ? -18.755 3.573 7.667 1.00 91.31 197 ILE A C 1
ATOM 1535 O O . ILE A 1 197 ? -18.169 3.885 8.702 1.00 91.31 197 ILE A O 1
ATOM 1539 N N . ARG A 1 198 ? -20.060 3.813 7.502 1.00 91.94 198 ARG A N 1
ATOM 1540 C CA . ARG A 1 198 ? -20.886 4.451 8.532 1.00 91.94 198 ARG A CA 1
ATOM 1541 C C . ARG A 1 198 ? -21.009 3.578 9.778 1.00 91.94 198 ARG A C 1
ATOM 1543 O O . ARG A 1 198 ? -20.911 4.116 10.880 1.00 91.94 198 ARG A O 1
ATOM 1550 N N . ALA A 1 199 ? -21.200 2.272 9.613 1.00 92.62 199 ALA A N 1
ATOM 1551 C CA . ALA A 1 199 ? -21.265 1.317 10.715 1.00 92.62 199 ALA A CA 1
ATOM 1552 C C . ALA A 1 199 ? -19.933 1.260 11.481 1.00 92.62 199 ALA A C 1
ATOM 1554 O O . ALA A 1 199 ? -19.907 1.467 12.694 1.00 92.62 199 ALA A O 1
ATOM 1555 N N . LEU A 1 200 ? -18.815 1.120 10.761 1.00 93.62 200 LEU A N 1
ATOM 1556 C CA . LEU A 1 200 ? -17.465 1.111 11.334 1.00 93.62 200 LEU A CA 1
ATOM 1557 C C . LEU A 1 200 ? -17.113 2.415 12.066 1.00 93.62 200 LEU A C 1
ATOM 1559 O O . LEU A 1 200 ? -16.471 2.386 13.117 1.00 93.62 200 LEU A O 1
ATOM 1563 N N . LYS A 1 201 ? -17.562 3.561 11.543 1.00 93.31 201 LYS A N 1
ATOM 1564 C CA . LYS A 1 201 ? -17.419 4.864 12.208 1.00 93.31 201 LYS A CA 1
ATOM 1565 C C . LYS A 1 201 ? -18.249 4.962 13.477 1.00 93.31 201 LYS A C 1
ATOM 1567 O O . LYS A 1 201 ? -17.753 5.443 14.489 1.00 93.31 201 LYS A O 1
ATOM 1572 N N . LYS A 1 202 ? -19.501 4.497 13.442 1.00 93.81 202 LYS A N 1
ATOM 1573 C CA . LYS A 1 202 ? -20.385 4.491 14.615 1.00 93.81 202 LYS A CA 1
ATOM 1574 C C . LYS A 1 202 ? -19.814 3.622 15.740 1.00 93.81 202 LYS A C 1
ATOM 1576 O O . LYS A 1 202 ? -19.922 4.006 16.897 1.00 93.81 202 LYS A O 1
ATOM 1581 N N . ALA A 1 203 ? -19.167 2.510 15.393 1.00 93.00 203 ALA A N 1
ATOM 1582 C CA . ALA A 1 203 ? -18.462 1.642 16.337 1.00 93.00 203 ALA A CA 1
ATOM 1583 C C . ALA A 1 203 ? -17.116 2.219 16.833 1.00 93.00 203 ALA A C 1
ATOM 1585 O O . ALA A 1 203 ? -16.482 1.643 17.715 1.00 93.00 203 ALA A O 1
ATOM 1586 N N . GLY A 1 204 ? -16.648 3.342 16.277 1.00 92.44 204 GL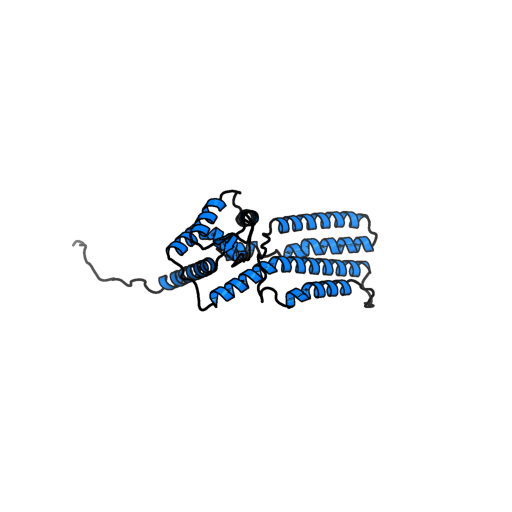Y A N 1
ATOM 1587 C CA . GLY A 1 204 ? -15.378 3.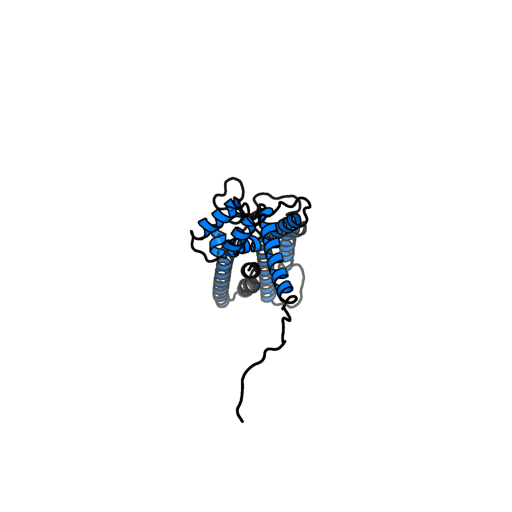968 16.656 1.00 92.44 204 GLY A CA 1
ATOM 1588 C C . GLY A 1 204 ? -14.129 3.245 16.142 1.00 92.44 204 GLY A C 1
ATOM 1589 O O . GLY A 1 204 ? -13.024 3.554 16.585 1.00 92.44 204 GLY A O 1
ATOM 1590 N N . LEU A 1 205 ? -14.271 2.303 15.203 1.00 93.62 205 LEU A N 1
ATOM 1591 C CA . LEU A 1 205 ? -13.158 1.530 14.628 1.00 93.62 205 LEU A CA 1
ATOM 1592 C C . LEU A 1 205 ? -12.441 2.284 13.501 1.00 93.62 205 LEU A C 1
ATOM 1594 O O . LEU A 1 205 ? -11.263 2.054 13.224 1.00 93.62 205 LEU A O 1
ATOM 1598 N N . VAL A 1 206 ? -13.162 3.190 12.844 1.00 93.31 206 VAL A N 1
ATOM 1599 C CA . VAL A 1 206 ? -12.672 4.028 11.748 1.00 93.31 206 VAL A CA 1
ATOM 1600 C C . VAL A 1 206 ? -13.055 5.477 12.032 1.00 93.31 206 VAL A C 1
ATOM 1602 O O . VAL A 1 206 ? -14.147 5.751 12.522 1.00 93.31 206 VAL A O 1
ATOM 1605 N N . ALA A 1 207 ? -12.170 6.411 11.706 1.00 90.75 207 ALA A N 1
ATOM 1606 C CA . ALA A 1 207 ? -12.400 7.845 11.817 1.00 90.75 207 ALA A CA 1
ATOM 1607 C C . ALA A 1 207 ? -12.257 8.539 10.457 1.00 90.75 207 ALA A C 1
ATOM 1609 O O . ALA A 1 207 ? -11.640 8.009 9.527 1.00 90.75 207 ALA A O 1
ATOM 1610 N N . ASP A 1 208 ? -12.834 9.737 10.357 1.00 87.19 208 ASP A N 1
ATOM 1611 C CA . ASP A 1 208 ? -12.550 10.652 9.254 1.00 87.19 208 ASP A CA 1
ATOM 1612 C C . ASP A 1 208 ? -11.111 11.172 9.356 1.00 87.19 208 ASP A C 1
ATOM 1614 O O . ASP A 1 208 ? -10.640 11.566 10.426 1.00 87.19 208 ASP A O 1
ATOM 1618 N N . GLY A 1 209 ? -10.393 11.157 8.238 1.00 68.06 209 GLY A N 1
ATOM 1619 C CA . GLY A 1 209 ? -9.008 11.597 8.184 1.00 68.06 209 GLY A CA 1
ATOM 1620 C C . GLY A 1 209 ? -8.875 13.117 8.047 1.00 68.06 209 GLY A C 1
ATOM 1621 O O . GLY A 1 209 ? -9.040 13.671 6.963 1.00 68.06 209 GLY A O 1
ATOM 1622 N N . GLY A 1 210 ? -8.466 13.792 9.119 1.00 60.25 210 GLY A N 1
ATOM 1623 C CA . GLY A 1 210 ? -7.998 15.182 9.069 1.00 60.25 210 GLY A CA 1
ATOM 1624 C C . GLY A 1 210 ? -9.071 16.252 8.804 1.00 60.25 210 GLY A C 1
ATOM 1625 O O . GLY A 1 210 ? -10.216 15.989 8.441 1.00 60.25 210 GLY A O 1
ATOM 1626 N N . ILE A 1 211 ? -8.684 17.512 9.017 1.00 47.53 211 ILE A N 1
ATOM 1627 C CA . ILE A 1 211 ? -9.570 18.676 8.891 1.00 47.53 211 ILE A CA 1
ATOM 1628 C C . ILE A 1 211 ? -9.813 18.963 7.401 1.00 47.53 211 ILE A C 1
ATOM 1630 O O . ILE A 1 211 ? -8.896 19.347 6.680 1.00 47.53 211 ILE A O 1
ATOM 1634 N N . GLY A 1 212 ? -11.055 18.797 6.939 1.00 51.66 212 GLY A N 1
ATOM 1635 C CA . GLY A 1 212 ? -11.503 19.237 5.609 1.00 51.66 212 GLY A CA 1
ATOM 1636 C C . GLY A 1 212 ? -11.528 18.173 4.507 1.00 51.66 212 GLY A C 1
ATOM 1637 O O . GLY A 1 212 ? -12.049 18.450 3.427 1.00 51.66 212 GLY A O 1
ATOM 1638 N N . ALA A 1 213 ? -11.053 16.950 4.756 1.00 54.44 213 ALA A N 1
ATOM 1639 C CA . ALA A 1 213 ? -11.123 15.868 3.776 1.00 54.44 213 ALA A CA 1
ATOM 1640 C C . ALA A 1 213 ? -12.413 15.055 3.964 1.00 54.44 213 ALA A C 1
ATOM 1642 O O . ALA A 1 213 ? -12.445 14.048 4.670 1.00 54.44 213 ALA A O 1
ATOM 1643 N N . ARG A 1 214 ? -13.502 15.508 3.326 1.00 56.53 214 ARG A N 1
ATOM 1644 C CA . ARG A 1 214 ? -14.703 14.676 3.160 1.00 56.53 214 ARG A CA 1
ATOM 1645 C C . ARG A 1 214 ? -14.289 13.367 2.471 1.00 56.53 214 ARG A C 1
ATOM 1647 O O . ARG A 1 214 ? -13.558 13.406 1.490 1.00 56.53 214 ARG A O 1
ATOM 1654 N N . GLU A 1 215 ? -14.754 12.237 3.006 1.00 72.19 215 GLU A N 1
ATOM 1655 C CA . GLU A 1 215 ? -14.546 10.876 2.466 1.00 72.19 215 GLU A CA 1
ATOM 1656 C C . GLU A 1 215 ? -13.150 10.267 2.644 1.00 72.19 215 GLU A C 1
ATOM 1658 O O . GLU A 1 215 ? -12.771 9.337 1.932 1.00 72.19 215 GLU A O 1
ATOM 1663 N N . SER A 1 216 ? -12.382 10.745 3.613 1.00 84.75 216 SER A N 1
ATOM 1664 C CA . SER A 1 216 ? -11.074 10.188 3.926 1.00 84.75 216 SER A CA 1
ATOM 1665 C C . SER A 1 216 ? -11.157 9.313 5.189 1.00 84.75 216 SER A C 1
ATOM 1667 O O . SER A 1 216 ? -11.886 9.634 6.126 1.00 84.75 216 SER A O 1
ATOM 1669 N N . LEU A 1 217 ? -10.476 8.168 5.204 1.00 89.62 217 LEU A N 1
ATOM 1670 C CA . LEU A 1 217 ? -10.662 7.117 6.209 1.00 89.62 217 LEU A CA 1
ATOM 1671 C C . LEU A 1 217 ? -9.339 6.721 6.850 1.00 89.62 217 LEU A C 1
ATOM 1673 O O . LEU A 1 217 ? -8.330 6.557 6.163 1.00 89.62 217 LEU A O 1
ATOM 1677 N N . THR A 1 218 ? -9.365 6.510 8.162 1.00 92.31 218 THR A N 1
ATOM 1678 C CA . THR A 1 218 ? -8.242 5.969 8.931 1.00 92.31 218 THR A CA 1
ATOM 1679 C C . THR A 1 218 ? -8.754 5.041 10.031 1.00 92.31 218 THR A C 1
ATOM 1681 O O . THR A 1 218 ? -9.801 5.295 10.624 1.00 92.31 218 THR A O 1
ATOM 1684 N N . ILE A 1 219 ? -8.045 3.948 10.297 1.00 93.50 219 ILE A N 1
ATOM 1685 C CA . ILE A 1 219 ? -8.345 3.020 11.391 1.00 93.50 219 ILE A CA 1
ATOM 1686 C C . ILE A 1 219 ? -7.889 3.659 12.704 1.00 93.50 219 ILE A C 1
ATOM 1688 O O . ILE A 1 219 ? -6.759 4.141 12.807 1.00 93.50 219 ILE A O 1
ATOM 1692 N N . THR A 1 220 ? -8.761 3.658 13.708 1.00 92.88 220 THR A N 1
ATOM 1693 C CA . THR A 1 220 ? -8.455 4.180 15.046 1.00 92.88 220 THR A CA 1
ATOM 1694 C C . THR A 1 220 ? -7.578 3.199 15.837 1.00 92.88 220 THR A C 1
ATOM 1696 O O . THR A 1 220 ? -7.503 2.019 15.486 1.00 92.88 220 THR A O 1
ATOM 1699 N N . PRO A 1 221 ? -6.938 3.624 16.941 1.00 91.56 221 PRO A N 1
ATOM 1700 C CA . PRO A 1 221 ? -6.236 2.695 17.827 1.00 91.56 221 PRO A CA 1
ATOM 1701 C C . PRO A 1 221 ? -7.111 1.524 18.300 1.00 91.56 221 PRO A C 1
ATOM 1703 O O . PRO A 1 221 ? -6.678 0.376 18.230 1.00 91.56 221 PRO A O 1
ATOM 1706 N N . ALA A 1 222 ? -8.372 1.790 18.663 1.00 91.31 222 ALA A N 1
ATOM 1707 C CA . ALA A 1 222 ? -9.343 0.750 19.014 1.00 91.31 222 ALA A CA 1
ATOM 1708 C C . ALA A 1 222 ? -9.610 -0.217 17.845 1.00 91.31 222 ALA A C 1
ATOM 1710 O O . ALA A 1 222 ? -9.642 -1.430 18.038 1.00 91.31 222 ALA A O 1
ATOM 1711 N N . GLY A 1 223 ? -9.722 0.299 16.616 1.00 91.44 223 GLY A N 1
ATOM 1712 C CA . GLY A 1 223 ? -9.877 -0.520 15.413 1.00 91.44 223 GLY A CA 1
ATOM 1713 C C . GLY A 1 223 ? -8.704 -1.469 15.161 1.00 91.44 223 GLY A C 1
ATOM 1714 O O . GLY A 1 223 ? -8.916 -2.626 14.808 1.00 91.44 223 GLY A O 1
ATOM 1715 N N . VAL A 1 224 ? -7.466 -1.017 15.388 1.00 92.62 224 VAL A N 1
ATOM 1716 C CA . VAL A 1 224 ? -6.266 -1.867 15.268 1.00 92.62 224 VAL A CA 1
ATOM 1717 C C . VAL A 1 224 ? -6.303 -3.017 16.270 1.00 92.62 224 VAL A C 1
ATOM 1719 O O . VAL A 1 224 ? -6.039 -4.161 15.902 1.00 92.62 224 VAL A O 1
ATOM 1722 N N . LEU A 1 225 ? -6.645 -2.723 17.523 1.00 91.56 225 LEU A N 1
ATOM 1723 C CA . LEU A 1 225 ? -6.722 -3.727 18.584 1.00 91.56 225 LEU A CA 1
ATOM 1724 C C . LEU A 1 225 ? -7.833 -4.734 18.322 1.00 91.56 225 LEU A C 1
ATOM 1726 O O . LEU A 1 225 ? -7.623 -5.930 18.495 1.00 91.56 225 LEU A O 1
ATOM 1730 N N . ALA A 1 226 ? -8.986 -4.265 17.848 1.00 92.00 226 ALA A N 1
ATOM 1731 C CA . ALA A 1 226 ? -10.108 -5.121 17.501 1.00 92.00 226 ALA A CA 1
ATOM 1732 C C . ALA A 1 226 ? -9.738 -6.117 16.390 1.00 92.00 226 ALA A C 1
ATOM 1734 O O . ALA A 1 226 ? -10.076 -7.295 16.491 1.00 92.00 226 ALA A O 1
ATOM 1735 N N . VAL A 1 227 ? -8.984 -5.680 15.371 1.00 92.88 227 VAL A N 1
ATOM 1736 C CA . VAL A 1 227 ? -8.461 -6.567 14.314 1.00 92.88 227 VAL A CA 1
ATOM 1737 C C . VAL A 1 227 ? -7.524 -7.620 14.888 1.00 92.88 227 VAL A C 1
ATOM 1739 O O . VAL A 1 227 ? -7.664 -8.799 14.573 1.00 92.88 227 VAL A O 1
ATOM 1742 N N . GLU A 1 228 ? -6.571 -7.206 15.720 1.00 90.94 228 GLU A N 1
ATOM 1743 C CA . GLU A 1 228 ? -5.582 -8.121 16.289 1.00 90.94 228 GLU A CA 1
ATOM 1744 C C . GLU A 1 228 ? -6.240 -9.148 17.217 1.00 90.94 228 GLU A C 1
ATOM 1746 O O . GLU A 1 228 ? -5.932 -10.337 17.170 1.00 90.94 228 GLU A O 1
ATOM 1751 N N . LEU A 1 229 ? -7.200 -8.708 18.027 1.00 89.19 229 LEU A N 1
ATOM 1752 C CA . LEU A 1 229 ? -7.943 -9.567 18.936 1.00 89.19 229 LEU A CA 1
ATOM 1753 C C . LEU A 1 229 ? -8.855 -10.541 18.177 1.00 89.19 229 LEU A C 1
ATOM 1755 O O . LEU A 1 229 ? -8.936 -11.714 18.549 1.00 89.19 229 LEU A O 1
ATOM 1759 N N . ALA A 1 230 ? -9.491 -10.101 17.088 1.00 88.25 230 ALA A N 1
ATOM 1760 C CA . ALA A 1 230 ? -10.241 -10.982 16.196 1.00 88.25 230 ALA A CA 1
ATOM 1761 C C . ALA A 1 230 ? -9.332 -12.038 15.538 1.00 88.25 230 ALA A C 1
ATOM 1763 O O . ALA A 1 230 ? -9.691 -13.217 15.503 1.00 88.25 230 ALA A O 1
ATOM 1764 N N . ASP A 1 231 ? -8.132 -11.655 15.090 1.00 87.88 231 ASP A N 1
ATOM 1765 C CA . ASP A 1 231 ? -7.152 -12.582 14.510 1.00 87.88 231 ASP A CA 1
ATOM 1766 C C . ASP A 1 231 ? -6.654 -13.607 15.544 1.00 87.88 231 ASP A C 1
ATOM 1768 O O . ASP A 1 231 ? -6.606 -14.807 15.264 1.00 87.88 231 ASP A O 1
ATOM 1772 N N . GLN A 1 232 ? -6.386 -13.179 16.781 1.00 86.12 232 GLN A N 1
ATOM 1773 C CA . GLN A 1 232 ? -6.023 -14.078 17.882 1.00 86.12 232 GLN A CA 1
ATOM 1774 C C . GLN A 1 232 ? -7.150 -15.056 18.240 1.00 86.12 232 GLN A C 1
ATOM 1776 O O . GLN A 1 232 ? -6.880 -16.238 18.468 1.00 86.12 232 GLN A O 1
ATOM 1781 N N . ARG A 1 233 ? -8.411 -14.595 18.283 1.00 84.31 233 ARG A N 1
ATOM 1782 C CA . ARG A 1 233 ? -9.582 -15.455 18.538 1.00 84.31 233 ARG A CA 1
ATOM 1783 C C . ARG A 1 233 ? -9.738 -16.516 17.445 1.00 84.31 233 ARG A C 1
ATOM 1785 O O . ARG A 1 233 ? -10.014 -17.670 17.765 1.00 84.31 233 ARG A O 1
ATOM 1792 N N . LEU A 1 234 ? -9.500 -16.157 16.182 1.00 80.62 234 LEU A N 1
ATOM 1793 C CA . LEU A 1 234 ? -9.524 -17.099 15.059 1.00 80.62 234 LEU A CA 1
ATOM 1794 C C . LEU A 1 234 ? -8.447 -18.182 15.190 1.00 80.62 234 LEU A C 1
ATOM 1796 O O . LEU A 1 234 ? -8.757 -19.359 15.026 1.00 80.62 234 LEU A O 1
ATOM 1800 N N . HIS A 1 235 ? -7.210 -17.815 15.536 1.00 76.31 235 HIS A N 1
ATOM 1801 C CA . HIS A 1 235 ? -6.122 -18.787 15.686 1.00 76.31 235 HIS A CA 1
ATOM 1802 C C . HIS A 1 235 ? -6.323 -19.698 16.908 1.00 76.31 235 HIS A C 1
ATOM 1804 O O . HIS A 1 235 ? -6.220 -20.916 16.786 1.00 76.31 235 HIS A O 1
ATOM 1810 N N . ARG A 1 236 ? -6.733 -19.152 18.063 1.00 75.12 236 ARG A N 1
ATOM 1811 C CA . ARG A 1 236 ? -7.035 -19.971 19.255 1.00 75.12 236 ARG A CA 1
ATOM 1812 C C . ARG A 1 236 ? -8.239 -20.893 19.060 1.00 75.12 236 ARG A C 1
ATOM 1814 O O . ARG A 1 236 ? -8.252 -21.994 19.600 1.00 75.12 236 ARG A O 1
ATOM 182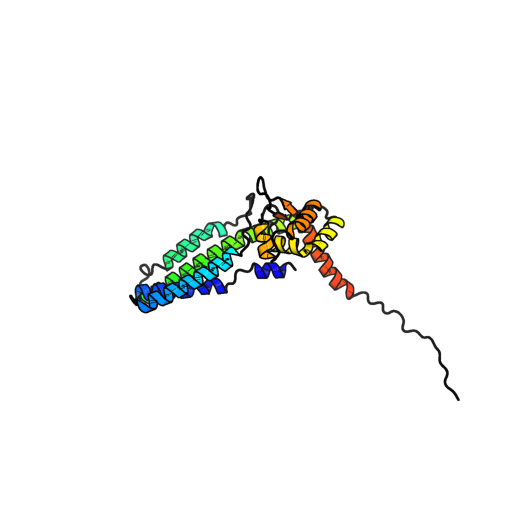1 N N . GLY A 1 237 ? -9.246 -20.471 18.294 1.00 62.22 237 GLY A N 1
ATOM 1822 C CA . GLY A 1 237 ? -10.408 -21.302 17.968 1.00 62.22 237 GLY A CA 1
ATOM 1823 C C . GLY A 1 237 ? -10.078 -22.499 17.068 1.00 62.22 237 GLY A C 1
ATOM 1824 O O . GLY A 1 237 ? -10.797 -23.499 17.096 1.00 62.22 237 GLY A O 1
ATOM 1825 N N . ILE A 1 238 ? -8.990 -22.419 16.297 1.00 58.34 238 ILE A N 1
ATOM 1826 C CA . ILE A 1 238 ? -8.470 -23.530 15.488 1.00 58.34 238 ILE A CA 1
ATOM 1827 C C . ILE A 1 238 ? -7.700 -24.517 16.375 1.00 58.34 238 ILE A C 1
ATOM 1829 O O . ILE A 1 238 ? -7.908 -25.722 16.249 1.00 58.34 238 ILE A O 1
ATOM 1833 N N . ASP A 1 239 ? -6.907 -24.022 17.327 1.00 55.47 239 ASP A N 1
ATOM 1834 C CA . ASP A 1 239 ? -6.135 -24.870 18.245 1.00 55.47 239 ASP A CA 1
ATOM 1835 C C . ASP A 1 239 ? -7.018 -25.550 19.317 1.00 55.47 239 ASP A C 1
ATOM 1837 O O . ASP A 1 239 ? -6.769 -26.690 19.707 1.00 55.47 239 ASP A O 1
ATOM 1841 N N . GLY A 1 240 ? -8.104 -24.901 19.755 1.00 48.56 240 GLY A N 1
ATOM 1842 C CA . GLY A 1 240 ? -9.023 -25.417 20.781 1.00 48.56 240 GLY A CA 1
ATOM 1843 C C . GLY A 1 240 ? -9.991 -26.516 20.318 1.00 48.56 240 GLY A C 1
ATOM 1844 O O . GLY A 1 240 ? -10.527 -27.243 21.147 1.00 48.56 240 GLY A O 1
ATOM 1845 N N . ARG A 1 241 ? -10.200 -26.703 19.007 1.00 48.50 241 ARG A N 1
ATOM 1846 C CA . ARG A 1 241 ? -11.003 -27.829 18.475 1.00 48.50 241 ARG A CA 1
ATOM 1847 C C . ARG A 1 241 ? -10.232 -29.150 18.381 1.00 48.50 241 ARG A C 1
ATOM 1849 O O . ARG A 1 241 ? -10.821 -30.155 17.995 1.00 48.50 241 ARG A O 1
ATOM 1856 N N . GLY A 1 242 ? -8.940 -29.159 18.718 1.00 46.06 242 GLY A N 1
ATOM 1857 C CA . GLY A 1 242 ? -8.100 -30.360 18.706 1.00 46.06 242 GLY A CA 1
ATOM 1858 C C . GLY A 1 242 ? -7.984 -31.100 20.044 1.00 46.06 242 GLY A C 1
ATOM 1859 O O . GLY A 1 242 ? -7.416 -32.187 20.054 1.00 46.06 242 GLY A O 1
ATOM 1860 N N . ALA A 1 243 ? -8.483 -30.540 21.154 1.00 47.25 243 ALA A N 1
ATOM 1861 C CA . ALA A 1 243 ? -8.224 -31.079 22.496 1.00 47.25 243 ALA A CA 1
ATOM 1862 C C . ALA A 1 243 ? -9.451 -31.664 23.219 1.00 47.25 243 ALA A C 1
ATOM 1864 O O . ALA A 1 243 ? -9.274 -32.576 24.019 1.00 47.25 243 ALA A O 1
ATOM 1865 N N . ASP A 1 244 ? -10.673 -31.236 22.887 1.00 47.19 244 ASP A N 1
ATOM 1866 C CA . ASP A 1 244 ? -11.891 -31.680 23.581 1.00 47.19 244 ASP A CA 1
ATOM 1867 C C . ASP A 1 244 ? -12.859 -32.381 22.616 1.00 47.19 244 ASP A C 1
ATOM 1869 O O . ASP A 1 244 ? -13.957 -31.911 22.317 1.00 47.19 244 ASP A O 1
ATOM 1873 N N . GLY A 1 245 ? -12.427 -33.525 22.084 1.00 38.41 245 GLY A N 1
ATOM 1874 C CA . GLY A 1 245 ? -13.352 -34.533 21.574 1.00 38.41 245 GLY A CA 1
ATOM 1875 C C . GLY A 1 245 ? -13.809 -35.404 22.748 1.00 38.41 245 GLY A C 1
ATOM 1876 O O . GLY A 1 245 ? -12.952 -36.051 23.353 1.00 38.41 245 GLY A O 1
ATOM 1877 N N . PRO A 1 246 ? -15.107 -35.448 23.103 1.00 42.12 246 PRO A N 1
ATOM 1878 C CA . PRO A 1 246 ? -15.575 -36.327 24.162 1.00 42.12 246 PRO A CA 1
ATOM 1879 C C . PRO A 1 246 ? -15.395 -37.777 23.705 1.00 42.12 246 PRO A C 1
ATOM 1881 O O . PRO A 1 246 ? -16.046 -38.239 22.768 1.00 42.12 246 PRO A O 1
ATOM 1884 N N . LEU A 1 247 ? -14.506 -38.507 24.379 1.00 50.53 247 LEU A N 1
ATOM 1885 C CA . LEU A 1 247 ? -14.518 -39.968 24.399 1.00 50.53 247 LEU A CA 1
ATOM 1886 C C . LEU A 1 247 ? -15.682 -40.420 25.293 1.00 50.53 247 LEU A C 1
ATOM 1888 O O . LEU A 1 247 ? -15.472 -41.010 26.348 1.00 50.53 247 LEU A O 1
ATOM 1892 N N . ASP A 1 248 ? -16.909 -40.097 24.888 1.00 44.16 248 ASP A N 1
ATOM 1893 C CA . ASP A 1 248 ? -18.110 -40.616 25.530 1.00 44.16 248 ASP A CA 1
ATOM 1894 C C . ASP A 1 248 ? -18.459 -41.979 24.923 1.00 44.16 248 ASP A C 1
ATOM 1896 O O . ASP A 1 248 ? -18.901 -42.099 23.782 1.00 44.16 248 ASP A O 1
ATOM 1900 N N . GLY A 1 249 ? -18.233 -43.012 25.734 1.00 46.16 249 GLY A N 1
ATOM 1901 C CA . GLY A 1 249 ? -19.256 -44.021 25.988 1.00 46.16 249 GLY A CA 1
ATOM 1902 C C . GLY A 1 249 ? -19.521 -45.055 24.898 1.00 46.16 249 GLY A C 1
ATOM 1903 O O . GLY A 1 249 ? -20.620 -45.115 24.360 1.00 46.16 249 GLY A O 1
ATOM 1904 N N . ALA A 1 250 ? -18.574 -45.967 24.671 1.00 44.00 250 ALA A N 1
ATOM 1905 C CA . ALA A 1 250 ? -18.911 -47.311 24.199 1.00 44.00 250 ALA A CA 1
ATOM 1906 C C . ALA A 1 250 ? -19.102 -48.244 25.413 1.00 44.00 250 ALA A C 1
ATOM 1908 O O . ALA A 1 250 ? -18.190 -48.969 25.803 1.00 44.00 250 ALA A O 1
ATOM 1909 N N . ALA A 1 251 ? -20.285 -48.180 26.023 1.00 46.75 251 ALA A N 1
ATOM 1910 C CA . ALA A 1 251 ? -20.866 -49.213 26.885 1.00 46.75 251 ALA A CA 1
ATOM 1911 C C . ALA A 1 251 ? -22.354 -49.277 26.501 1.00 46.75 251 ALA A C 1
ATOM 1913 O O . ALA A 1 251 ? -23.055 -48.278 26.598 1.00 46.75 251 ALA A O 1
ATOM 1914 N N . ASP A 1 252 ? -22.737 -50.271 25.706 1.00 47.53 252 ASP A N 1
ATOM 1915 C CA . ASP A 1 252 ? -23.376 -51.512 26.166 1.00 47.53 252 ASP A CA 1
ATOM 1916 C C . ASP A 1 252 ? -24.873 -51.324 26.459 1.00 47.53 252 ASP A C 1
ATOM 1918 O O . ASP A 1 252 ? -25.254 -50.908 27.541 1.00 47.53 252 ASP A O 1
ATOM 1922 N N . GLU A 1 253 ? -25.689 -51.626 25.447 1.00 45.00 253 GLU A N 1
ATOM 1923 C CA . GLU A 1 253 ? -27.097 -52.052 25.490 1.00 45.00 253 GLU A CA 1
ATOM 1924 C C . GLU A 1 253 ? -27.356 -52.622 24.072 1.00 45.00 253 GLU A C 1
ATOM 1926 O O . GLU A 1 253 ? -27.166 -51.933 23.076 1.00 45.00 253 GLU A O 1
ATOM 1931 N N . GLY A 1 254 ? -27.661 -53.893 23.810 1.00 44.84 254 GLY A N 1
ATOM 1932 C CA . GLY A 1 254 ? -28.357 -54.870 24.629 1.00 44.84 254 GLY A CA 1
ATOM 1933 C C . GLY A 1 254 ? -29.788 -55.074 24.123 1.00 44.84 254 GLY A C 1
ATOM 1934 O O . GLY A 1 254 ? -30.708 -54.781 24.866 1.00 44.84 254 GLY A O 1
ATOM 1935 N N . ALA A 1 255 ? -29.985 -55.545 22.879 1.00 45.75 255 ALA A N 1
ATOM 1936 C CA . ALA A 1 255 ? -31.132 -56.370 22.445 1.00 45.75 255 ALA A CA 1
ATOM 1937 C C . ALA A 1 255 ? -31.089 -56.632 20.926 1.00 45.75 255 ALA A C 1
ATOM 1939 O O . ALA A 1 255 ? -30.951 -55.697 20.148 1.00 45.75 255 ALA A O 1
ATOM 1940 N N . VAL A 1 256 ? -31.221 -57.896 20.507 1.00 45.62 256 VAL A N 1
ATOM 1941 C CA . VAL A 1 256 ? -32.328 -58.433 19.680 1.00 45.62 256 VAL A CA 1
ATOM 1942 C C . VAL A 1 256 ? -31.968 -59.871 19.274 1.00 45.62 256 VAL A C 1
ATOM 1944 O O . VAL A 1 256 ? -31.174 -60.120 18.370 1.00 45.62 256 VAL A O 1
ATOM 1947 N N . ASP A 1 257 ? -32.528 -60.798 20.048 1.00 52.78 257 ASP A N 1
ATOM 1948 C CA . ASP A 1 257 ? -33.350 -61.934 19.612 1.00 52.78 257 ASP A CA 1
ATOM 1949 C C . ASP A 1 257 ? -33.052 -62.575 18.238 1.00 52.78 257 ASP A C 1
ATOM 1951 O O . ASP A 1 257 ? -33.335 -62.010 17.178 1.00 52.78 257 ASP A O 1
ATOM 1955 N N . LYS A 1 258 ? -32.554 -63.818 18.266 1.00 46.34 258 LYS A N 1
ATOM 1956 C CA . LYS A 1 258 ? -32.663 -64.774 17.158 1.00 46.34 258 LYS A CA 1
ATOM 1957 C C . LYS A 1 258 ? -32.962 -66.170 17.707 1.00 46.34 258 LYS A C 1
ATOM 1959 O O . LYS A 1 258 ? -32.121 -66.753 18.382 1.00 46.34 258 LYS A O 1
ATOM 1964 N N . HIS A 1 259 ? -34.163 -66.642 17.371 1.00 45.62 259 HIS A N 1
ATOM 1965 C CA . HIS A 1 259 ? -34.534 -68.017 17.014 1.00 45.62 259 HIS A CA 1
ATOM 1966 C C . HIS A 1 259 ? -33.400 -69.058 17.060 1.00 45.62 259 HIS A C 1
ATOM 1968 O O . HIS A 1 259 ? -32.478 -68.984 16.248 1.00 45.62 259 HIS A O 1
ATOM 1974 N N . ASP A 1 260 ? -33.474 -70.024 17.979 1.00 50.56 260 ASP A N 1
ATOM 1975 C CA . ASP A 1 260 ? -34.025 -71.382 17.770 1.00 50.56 260 ASP A CA 1
ATOM 1976 C C . ASP A 1 260 ? -33.921 -72.225 19.057 1.00 50.56 260 ASP A C 1
ATOM 1978 O O . ASP A 1 260 ? -32.908 -72.093 19.785 1.00 50.56 260 ASP A O 1
#

Radius of gyration: 27.48 Å; chains: 1; bounding box: 72×91×66 Å

Foldseek 3Di:
DLVVLLVLQPDPPVLLCQQLQLQLQLQLCVVVVPVVSNVVSVVSNVVSVVVVVVSVVLHWQWDFQDDDPPLDDVVLVCLVVVLVVLLVQLPPPVDCDPDDDPSNSSSVSSSSSSSSVVVNVSVVQCSLLSSLVVLLVCLVVDPPHDDADVLLLVLCVVLVVLLSNQVSSSLADRGKTAQVSSCSSSVHDPPPCPVSQVSNVVSVQWDAHYDPDPRIIGGYSNVSVSVVVNVVCVVVVVVVVVPDDDPDDPDDDDDDDDDD